Protein 4TX5 (pdb70)

GO terms:
  GO:0005515 protein binding (F, IPI)
  GO:0005739 mitochondrion (C, TAS)
  GO:0006915 apoptotic process (P, TAS)
  GO:0008625 extrinsic apoptotic signaling pathway via death domain receptors (P, TAS)
  GO:0005739 mitochondrion (C, HTP)
  GO:0005758 mitochondrial intermembrane space (C, TAS)
  GO:0005829 cytosol (C, TAS)
  GO:0005739 mitochondrion (C, IDA)
  GO:0005829 cytosol (C, IDA)
  GO:0005739 mitochondrion (C, EXP)
  GO:0043065 positive regulation of apoptotic process (P, TAS)
  GO:0097193 intrinsic apoptotic signaling pathway (P, TAS)
  GO:0097190 apoptotic signaling pathway (P, IMP)

Solvent-accessible surface area: 20362 Å² total; per-residue (Å²): 92,103,56,99,13,102,156,3,0,52,90,0,10,91,2,1,27,71,0,0,35,32,0,2,143,9,1,40,101,8,3,42,61,14,21,124,11,0,151,68,3,13,50,31,19,94,93,14,16,82,60,31,54,170,36,90,83,127,85,27,97,108,27,106,118,86,2,78,40,14,131,57,88,22,61,65,52,74,134,75,19,67,111,17,48,70,1,17,116,10,0,10,15,0,1,81,59,0,4,76,0,0,143,56,12,33,17,80,155,24,4,95,80,3,132,85,39,6,95,115,8,72,107,80,12,89,116,31,57,89,114,1,109,142,16,45,81,118,15,45,76,0,56,124,48,6,113,130,50,50,95,104,36,89,40,90,89,172,59,89,71,88,104,106,48,144,94,178,100,86,137,134,204,145,76,55,103,29,66,13,89,147,6,0,50,87,0,12,90,5,2,42,61,0,0,49,40,0,5,159,15,0,44,84,10,0,52,70,9,16,135,8,0,83,75,0,7,52,27,9,163,92,10,20,84,60,29,70,161,32,86,103,117,73,39,78,83,33,96,104,83,0,99,39,14,77,62,82,22,62,58,50,56,99,86,12,83,141,31,30,60,10,25,108,12,0,15,18,0,4,63,51,0,0,63,0,0,133,37,12,35,17,79,144,27,4,97,79,13,85,84,36,6,108,91,4,96,101,63,8,87,109,17,38,112,101,2,114,117,0,61,74,87,16,45,97,6,62,86,82,16,116,162,69,47,86,130,28,76,33,88,76,155,46,83,68,114,159,136,117

Nearest PDB structures (foldseek):
  4tx5-assembly1_A  TM=1.006E+00  e=1.507E-19  Homo sapiens
  4tx5-assembly1_B  TM=9.835E-01  e=5.300E-18  Homo sapiens
  8auw-assembly1_D  TM=9.852E-01  e=1.966E-16  Homo sapiens
  6jx6-assembly1_C  TM=9.935E-01  e=8.704E-16  Homo sapiens
  1g73-assembly2_B  TM=9.668E-01  e=2.657E-15  Homo sapiens

Structure (mmCIF, N/CA/C/O backbone):
data_4TX5
#
_entry.id   4TX5
#
_cell.length_a   90.999
_cell.length_b   90.999
_cell.length_c   113.802
_cell.angle_alpha   90.00
_cell.angle_beta   90.00
_cell.angle_gamma   120.00
#
_symmetry.space_group_name_H-M   'P 65'
#
loop_
_entity.id
_entity.type
_entity.pdbx_description
1 polymer 'Diablo homolog, mitochondrial'
2 non-polymer (4S)-2-METHYL-2,4-PENTANEDIOL
3 non-polymer 'ACETATE ION'
4 water water
#
loop_
_atom_site.group_PDB
_atom_site.id
_atom_site.type_symbol
_atom_site.label_atom_id
_atom_site.label_alt_id
_atom_site.label_comp_id
_atom_site.label_asym_id
_atom_site.label_entity_id
_atom_site.label_seq_id
_atom_site.pdbx_PDB_ins_code
_atom_site.Cartn_x
_atom_site.Cartn_y
_atom_site.Cartn_z
_atom_site.occupancy
_atom_site.B_iso_or_equiv
_atom_site.auth_seq_id
_atom_site.auth_comp_id
_atom_site.auth_asym_id
_atom_site.auth_atom_id
_atom_site.pdbx_PDB_model_num
ATOM 1 N N . SER A 1 15 ? 36.627 -23.211 39.538 1.00 74.92 15 SER A N 1
ATOM 2 C CA . SER A 1 15 ? 36.622 -21.998 40.402 1.00 62.82 15 SER A CA 1
ATOM 3 C C . SER A 1 15 ? 36.102 -20.751 39.670 1.00 70.35 15 SER A C 1
ATOM 4 O O . SER A 1 15 ? 36.297 -20.570 38.454 1.00 54.60 15 SER A O 1
ATOM 7 N N . GLU A 1 16 ? 35.442 -19.897 40.442 1.00 57.05 16 GLU A N 1
ATOM 8 C CA . GLU A 1 16 ? 34.747 -18.732 39.932 1.00 69.15 16 GLU A CA 1
ATOM 9 C C . GLU A 1 16 ? 35.785 -17.701 39.492 1.00 65.25 16 GLU A C 1
ATOM 10 O O . GLU A 1 16 ? 35.549 -16.925 38.568 1.00 57.79 16 GLU A O 1
ATOM 16 N N . ALA A 1 17 ? 36.931 -17.729 40.170 1.00 59.93 17 ALA A N 1
ATOM 17 C CA . ALA A 1 17 ? 38.110 -16.944 39.827 1.00 69.53 17 ALA A CA 1
ATOM 18 C C . ALA A 1 17 ? 38.587 -17.205 38.403 1.00 55.35 17 ALA A C 1
ATOM 19 O O . ALA A 1 17 ? 38.752 -16.261 37.636 1.00 56.35 17 ALA A O 1
ATOM 21 N N . LEU A 1 18 ? 38.815 -18.474 38.069 1.00 46.50 18 LEU A N 1
ATOM 22 C CA . LEU A 1 18 ? 39.248 -18.844 36.728 1.00 42.11 18 LEU A CA 1
ATOM 23 C C . LEU A 1 18 ? 38.154 -18.518 35.702 1.00 48.11 18 LEU A C 1
ATOM 24 O O . LEU A 1 18 ? 38.450 -18.024 34.609 1.00 39.45 18 LEU A O 1
ATOM 29 N N . MET A 1 19 ? 36.893 -18.756 36.063 1.00 36.47 19 MET A N 1
ATOM 30 C CA . MET A 1 19 ? 35.795 -18.442 35.135 1.00 39.96 19 MET A CA 1
ATOM 31 C C . MET A 1 19 ? 35.621 -16.958 34.856 1.00 39.22 19 MET A C 1
ATOM 32 O O . MET A 1 19 ? 35.381 -16.597 33.731 1.00 35.39 19 MET A O 1
ATOM 37 N N . ARG A 1 20 ? 35.770 -16.083 35.854 1.00 41.59 20 ARG A N 1
ATOM 38 C CA . ARG A 1 20 ? 35.667 -14.649 35.551 1.00 40.33 20 ARG A CA 1
ATOM 39 C C . ARG A 1 20 ? 36.819 -14.112 34.688 1.00 33.06 20 ARG A C 1
ATOM 40 O O . ARG A 1 20 ? 36.600 -13.233 33.841 1.00 35.20 20 ARG A O 1
ATOM 48 N N . ARG A 1 21 ? 38.026 -14.643 34.895 1.00 37.80 21 ARG A N 1
ATOM 49 C CA . ARG A 1 21 ? 39.153 -14.384 33.989 1.00 39.62 21 ARG A CA 1
ATOM 50 C C . ARG A 1 21 ? 38.828 -14.805 32.550 1.00 37.29 21 ARG A C 1
ATOM 51 O O . ARG A 1 21 ? 39.067 -14.059 31.601 1.00 32.88 21 ARG A O 1
ATOM 59 N N . ALA A 1 22 ? 38.342 -16.032 32.391 1.00 33.17 22 ALA A N 1
ATOM 60 C CA . ALA A 1 22 ? 38.038 -16.510 31.050 1.00 32.92 22 ALA A CA 1
ATOM 61 C C . ALA A 1 22 ? 36.891 -15.692 30.450 1.00 28.27 22 ALA A C 1
ATOM 62 O O . ALA A 1 22 ? 36.956 -15.356 29.274 1.00 34.08 22 ALA A O 1
ATOM 64 N N . VAL A 1 23 ? 35.879 -15.354 31.262 1.00 28.19 23 VAL A N 1
ATOM 65 C CA . VAL A 1 23 ? 34.765 -14.522 30.750 1.00 35.87 23 VAL A CA 1
ATOM 66 C C . VAL A 1 23 ? 35.244 -13.142 30.283 1.00 35.25 23 VAL A C 1
ATOM 67 O O . VAL A 1 23 ? 34.778 -12.591 29.286 1.00 31.18 23 VAL A O 1
ATOM 71 N N . SER A 1 24 ? 36.194 -12.592 31.031 1.00 34.12 24 SER A N 1
ATOM 72 C CA . SER A 1 24 ? 36.800 -11.309 30.706 1.00 33.51 24 SER A CA 1
ATOM 73 C C . SER A 1 24 ? 37.563 -11.397 29.382 1.00 32.40 24 SER A C 1
ATOM 74 O O . SER A 1 24 ? 37.440 -10.493 28.552 1.00 31.54 24 SER A O 1
ATOM 77 N N . LEU A 1 25 ? 38.291 -12.488 29.153 1.00 29.33 25 LEU A N 1
ATOM 78 C CA . LEU A 1 25 ? 38.889 -12.710 27.821 1.00 32.53 25 LEU A CA 1
ATOM 79 C C . LEU A 1 25 ? 37.831 -12.880 26.709 1.00 27.34 25 LEU A C 1
ATOM 80 O O . LEU A 1 25 ? 38.065 -12.423 25.609 1.00 30.19 25 LEU A O 1
ATOM 85 N N . VAL A 1 26 ? 36.730 -13.536 27.028 1.00 28.33 26 VAL A N 1
ATOM 86 C CA . VAL A 1 26 ? 35.607 -13.692 26.036 1.00 27.42 26 VAL A CA 1
ATOM 87 C C . VAL A 1 26 ? 34.993 -12.333 25.689 1.00 29.63 26 VAL A C 1
ATOM 88 O O . VAL A 1 26 ? 34.883 -11.989 24.523 1.00 30.45 26 VAL A O 1
ATOM 92 N N . THR A 1 27 ? 34.666 -11.543 26.703 1.00 27.00 27 THR A N 1
ATOM 93 C CA . THR A 1 27 ? 34.128 -10.212 26.424 1.00 29.21 27 THR A CA 1
ATOM 94 C C . THR A 1 27 ? 35.141 -9.337 25.701 1.00 31.21 27 THR A C 1
ATOM 95 O O . THR A 1 27 ? 34.753 -8.638 24.773 1.00 28.91 27 THR A O 1
ATOM 99 N N . ASP A 1 28 ? 36.426 -9.353 26.096 1.00 29.44 28 ASP A N 1
ATOM 100 C CA . ASP A 1 28 ? 37.437 -8.567 25.357 1.00 28.52 28 ASP A CA 1
ATOM 101 C C . ASP A 1 28 ? 37.564 -9.038 23.902 1.00 27.44 28 ASP A C 1
ATOM 102 O O . ASP A 1 28 ? 37.631 -8.207 22.981 1.00 27.69 28 ASP A O 1
ATOM 107 N N . SER A 1 29 ? 37.639 -10.358 23.693 1.00 27.96 29 SER A N 1
ATOM 108 C CA A SER A 1 29 ? 37.931 -10.852 22.352 0.50 25.28 29 SER A CA 1
ATOM 109 C CA B SER A 1 29 ? 37.910 -10.899 22.361 0.50 28.91 29 SER A CA 1
ATOM 110 C C . SER A 1 29 ? 36.717 -10.647 21.443 1.00 24.03 29 SER A C 1
ATOM 111 O O . SER A 1 29 ? 36.895 -10.322 20.265 1.00 26.89 29 SER A O 1
ATOM 116 N N . THR A 1 30 ? 35.522 -10.831 21.985 1.00 27.20 30 THR A N 1
ATOM 117 C CA . THR A 1 30 ? 34.299 -10.627 21.179 1.00 29.41 30 THR A CA 1
ATOM 118 C C . THR A 1 30 ? 34.148 -9.130 20.894 1.00 30.34 30 THR A C 1
ATOM 119 O O . THR A 1 30 ? 33.677 -8.761 19.824 1.00 26.69 30 THR A O 1
ATOM 123 N N . SER A 1 31 ? 34.622 -8.271 21.798 1.00 26.19 31 SER A N 1
ATOM 124 C CA A SER A 1 31 ? 34.590 -6.841 21.480 0.50 29.98 31 SER A CA 1
ATOM 125 C CA B SER A 1 31 ? 34.631 -6.813 21.531 0.50 27.30 31 SER A CA 1
ATOM 126 C C . SER A 1 31 ? 35.529 -6.486 20.335 1.00 25.89 31 SER A C 1
ATOM 127 O O . SER A 1 31 ? 35.151 -5.712 19.423 1.00 27.05 31 SER A O 1
ATOM 132 N N . THR A 1 32 ? 36.729 -7.059 20.342 1.00 25.10 32 THR A N 1
ATOM 133 C CA . THR A 1 32 ? 37.697 -6.830 19.283 1.00 28.67 32 THR A CA 1
ATOM 134 C C . THR A 1 32 ? 37.177 -7.359 17.941 1.00 29.68 32 THR A C 1
ATOM 135 O O . THR A 1 32 ? 37.276 -6.691 16.917 1.00 25.32 32 THR A O 1
ATOM 139 N N . PHE A 1 33 ? 36.608 -8.559 17.958 1.00 25.90 33 PHE A N 1
ATOM 140 C CA . PHE A 1 33 ? 36.011 -9.072 16.727 1.00 26.26 33 PHE A CA 1
ATOM 141 C C . PHE A 1 33 ? 34.839 -8.189 16.262 1.00 22.54 33 PHE A C 1
ATOM 142 O O . PHE A 1 33 ? 34.744 -7.936 15.059 1.00 27.61 33 PHE A O 1
ATOM 150 N N . LEU A 1 34 ? 33.980 -7.748 17.168 1.00 24.34 34 LEU A N 1
ATOM 151 C CA . LEU A 1 34 ? 32.864 -6.867 16.793 1.00 26.37 34 LEU A CA 1
ATOM 152 C C . LEU A 1 34 ? 33.383 -5.565 16.169 1.00 30.38 34 LEU A C 1
ATOM 153 O O . LEU A 1 34 ? 32.861 -5.083 15.160 1.00 25.79 34 LEU A O 1
ATOM 15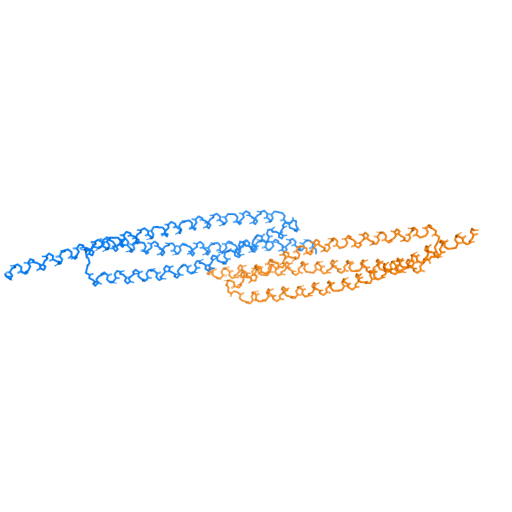8 N N . SER A 1 35 ? 34.430 -5.009 16.764 1.00 27.26 35 SER A N 1
ATOM 159 C CA . SER A 1 35 ? 35.056 -3.779 16.218 1.00 27.84 35 SER A CA 1
ATOM 160 C C . SER A 1 35 ? 35.577 -3.994 14.832 1.00 25.75 35 SER A C 1
ATOM 161 O O . SER A 1 35 ? 35.274 -3.214 13.926 1.00 27.43 35 SER A O 1
ATOM 164 N N . GLN A 1 36 ? 36.376 -5.044 14.634 1.00 25.07 36 GLN A N 1
ATOM 165 C CA . GLN A 1 36 ? 36.988 -5.246 13.349 1.00 26.50 36 GLN A CA 1
ATOM 166 C C . GLN A 1 36 ? 35.957 -5.561 12.253 1.00 29.02 36 GLN A C 1
ATOM 167 O O . GLN A 1 36 ? 36.083 -5.087 11.118 1.00 27.49 36 GLN A O 1
ATOM 173 N N . THR A 1 37 ? 34.939 -6.344 12.606 1.00 26.64 37 THR A N 1
ATOM 174 C CA A THR A 1 37 ? 33.877 -6.682 11.631 0.50 26.41 37 THR A CA 1
ATOM 175 C CA B THR A 1 37 ? 33.917 -6.676 11.617 0.50 26.70 37 THR A CA 1
ATOM 176 C C . THR A 1 37 ? 33.039 -5.450 11.327 1.00 24.22 37 THR A C 1
ATOM 177 O O . THR A 1 37 ? 32.584 -5.261 10.187 1.00 26.27 37 THR A O 1
ATOM 184 N N . THR A 1 38 ? 32.830 -4.611 12.338 1.00 24.05 38 THR A N 1
ATOM 185 C CA . THR A 1 38 ? 32.110 -3.355 12.105 1.00 26.03 38 THR A CA 1
ATOM 186 C C . THR A 1 38 ? 32.875 -2.477 11.097 1.00 28.16 38 THR A C 1
ATOM 187 O O . THR A 1 38 ? 32.279 -1.932 10.126 1.00 27.87 38 THR A O 1
ATOM 191 N N . TYR A 1 39 ? 34.176 -2.283 11.334 1.00 28.91 39 TYR A N 1
ATOM 192 C CA . TYR A 1 39 ? 34.992 -1.537 10.346 1.00 30.01 39 TYR A CA 1
ATOM 193 C C . TYR A 1 39 ? 34.933 -2.133 8.922 1.00 30.01 39 TYR A C 1
ATOM 194 O O . TYR A 1 39 ? 34.795 -1.405 7.912 1.00 30.37 39 TYR A O 1
ATOM 203 N N . ALA A 1 40 ? 35.015 -3.458 8.846 1.00 27.99 40 ALA A N 1
ATOM 204 C CA . ALA A 1 40 ? 35.068 -4.109 7.557 1.00 26.70 40 ALA A CA 1
ATOM 205 C C . ALA A 1 40 ? 33.707 -3.894 6.865 1.00 25.41 40 ALA A C 1
ATOM 206 O O . ALA A 1 40 ? 33.660 -3.642 5.640 1.00 27.17 40 ALA A O 1
ATOM 208 N N . LEU A 1 41 ? 32.622 -3.988 7.637 1.00 26.10 41 LEU A N 1
ATOM 209 C CA . LEU A 1 41 ? 31.284 -3.851 7.056 1.00 30.09 41 LEU A CA 1
ATOM 210 C C . LEU A 1 41 ? 31.045 -2.388 6.616 1.00 33.46 41 LEU A C 1
ATOM 211 O O . LEU A 1 41 ? 30.481 -2.125 5.547 1.00 28.43 41 LEU A O 1
ATOM 216 N N . ILE A 1 42 ? 31.449 -1.438 7.454 1.00 28.33 42 ILE A N 1
ATOM 217 C CA . ILE A 1 42 ? 31.325 -0.019 7.060 1.00 30.24 42 ILE A CA 1
ATOM 218 C C . ILE A 1 42 ? 32.0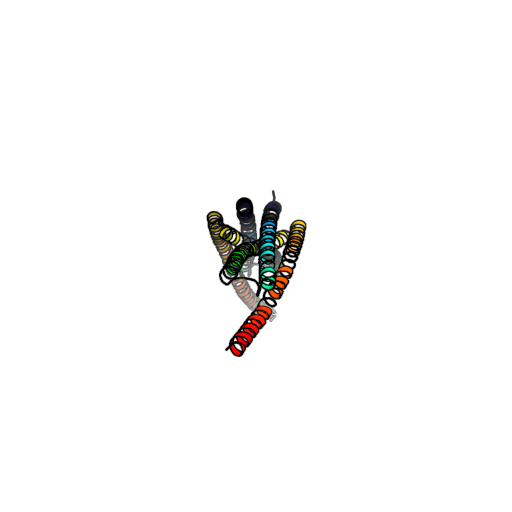60 0.258 5.770 1.00 26.02 42 ILE A C 1
ATOM 219 O O . ILE A 1 42 ? 31.538 0.963 4.884 1.00 28.98 42 ILE A O 1
ATOM 224 N N . GLU A 1 43 ? 33.262 -0.292 5.633 1.00 27.59 43 GLU A N 1
ATOM 225 C CA . GLU A 1 43 ? 34.036 -0.093 4.439 1.00 30.10 43 GLU A CA 1
ATOM 226 C C . GLU A 1 43 ? 33.348 -0.738 3.224 1.00 34.41 43 GLU A C 1
ATOM 227 O O . GLU A 1 43 ? 33.283 -0.130 2.154 1.00 30.63 43 GLU A O 1
ATOM 233 N N . ALA A 1 44 ? 32.836 -1.954 3.407 1.00 28.16 44 ALA A N 1
ATOM 234 C CA . ALA A 1 44 ? 32.122 -2.629 2.300 1.00 25.27 44 ALA A CA 1
ATOM 235 C C . ALA A 1 44 ? 30.831 -1.866 1.926 1.00 25.20 44 ALA A C 1
ATOM 236 O O . ALA A 1 44 ? 30.520 -1.764 0.724 1.00 29.08 44 ALA A O 1
ATOM 238 N N . ILE A 1 45 ? 30.070 -1.360 2.904 1.00 25.60 45 ILE A N 1
ATOM 239 C CA . ILE A 1 45 ? 28.841 -0.634 2.567 1.00 26.83 45 ILE A CA 1
ATOM 240 C C . ILE A 1 45 ? 29.264 0.645 1.830 1.00 30.53 45 ILE A C 1
ATOM 241 O O . ILE A 1 45 ? 28.635 1.055 0.844 1.00 26.13 45 ILE A O 1
ATOM 246 N N . THR A 1 46 ? 30.378 1.233 2.271 1.00 27.46 46 THR A N 1
ATOM 247 C CA . THR A 1 46 ? 30.888 2.443 1.597 1.00 32.26 46 THR A CA 1
ATOM 248 C C . THR A 1 46 ? 31.274 2.201 0.142 1.00 30.54 46 THR A C 1
ATOM 249 O O . THR A 1 46 ? 30.900 3.000 -0.748 1.00 28.70 46 THR A O 1
ATOM 253 N N . GLU A 1 47 ? 32.021 1.133 -0.112 1.00 28.12 47 GLU A N 1
ATOM 254 C CA A GLU A 1 47 ? 32.385 0.782 -1.482 0.50 28.59 47 GLU A CA 1
ATOM 255 C CA B GLU A 1 47 ? 32.396 0.763 -1.482 0.50 27.16 47 GLU A CA 1
ATOM 256 C C . GLU A 1 47 ? 31.146 0.530 -2.361 1.00 32.72 47 GLU A C 1
ATOM 257 O O . GLU A 1 47 ? 31.129 0.895 -3.546 1.00 28.91 47 GLU A O 1
ATOM 268 N N . TYR A 1 48 ? 30.117 -0.097 -1.783 1.00 26.37 48 TYR A N 1
ATOM 269 C CA . TYR A 1 48 ? 28.871 -0.389 -2.539 1.00 28.23 48 TYR A CA 1
ATOM 270 C C . TYR A 1 48 ? 28.172 0.952 -2.849 1.00 27.74 48 TYR A C 1
ATOM 271 O O . TYR A 1 48 ? 27.746 1.198 -3.963 1.00 26.11 48 TYR A O 1
ATOM 280 N N . THR A 1 49 ? 28.058 1.816 -1.843 1.00 26.51 49 THR A N 1
ATOM 281 C CA . THR A 1 49 ? 27.394 3.125 -2.023 1.00 26.67 49 THR A CA 1
ATOM 282 C C . THR A 1 49 ? 28.104 3.942 -3.099 1.00 27.28 49 THR A C 1
ATOM 283 O O . THR A 1 49 ? 27.449 4.574 -3.946 1.00 29.93 49 THR A O 1
ATOM 287 N N . LYS A 1 50 ? 29.436 3.947 -3.064 1.00 27.83 50 LYS A N 1
ATOM 288 C CA . LYS A 1 50 ? 30.200 4.588 -4.140 1.00 26.07 50 LYS A CA 1
ATOM 289 C C . LYS A 1 50 ? 29.911 3.976 -5.517 1.00 29.03 50 LYS A C 1
ATOM 290 O O . LYS A 1 50 ? 29.790 4.704 -6.494 1.00 29.47 50 LYS A O 1
ATOM 296 N N . ALA A 1 51 ? 29.767 2.652 -5.597 1.00 28.49 51 ALA A N 1
ATOM 297 C CA . ALA A 1 51 ? 29.452 2.016 -6.869 1.00 27.62 51 ALA A CA 1
ATOM 298 C C . ALA A 1 51 ? 28.020 2.364 -7.320 1.00 26.46 51 ALA A C 1
ATOM 299 O O . ALA A 1 51 ? 27.793 2.571 -8.523 1.00 29.52 51 ALA A O 1
ATOM 301 N N . VAL A 1 52 ? 27.066 2.445 -6.378 1.00 26.03 52 VAL A N 1
ATOM 302 C CA . VAL A 1 52 ? 25.705 2.921 -6.696 1.00 28.28 52 VAL A CA 1
ATOM 303 C C . VAL A 1 52 ? 25.751 4.384 -7.203 1.00 31.26 52 VAL A C 1
ATOM 304 O O . VAL A 1 52 ? 25.107 4.751 -8.184 1.00 27.15 52 VAL A O 1
ATOM 308 N N . TYR A 1 53 ? 26.493 5.220 -6.494 1.00 26.83 53 TYR A N 1
ATOM 309 C CA . TYR A 1 53 ? 26.665 6.635 -6.902 1.00 30.13 53 TYR A CA 1
ATOM 310 C C . TYR A 1 53 ? 27.258 6.754 -8.316 1.00 28.48 53 TYR A C 1
ATOM 311 O O . TYR A 1 53 ? 26.761 7.538 -9.148 1.00 29.50 53 TYR A O 1
ATOM 320 N N . THR A 1 54 ? 28.299 5.971 -8.615 1.00 25.58 54 THR A N 1
ATOM 321 C CA . THR A 1 54 ? 28.855 5.913 -9.976 1.00 29.90 54 THR A CA 1
ATOM 322 C C . THR A 1 54 ? 27.801 5.551 -11.043 1.00 33.79 54 THR A C 1
ATOM 323 O O . THR A 1 54 ? 27.727 6.200 -12.097 1.00 27.68 54 THR A O 1
ATOM 327 N N . LEU A 1 55 ? 27.014 4.501 -10.793 1.00 30.68 55 LEU A N 1
ATOM 328 C CA . LEU A 1 55 ? 25.965 4.107 -11.757 1.00 28.93 55 LEU A CA 1
ATOM 329 C C . LEU A 1 55 ? 24.932 5.235 -11.918 1.00 27.27 55 LEU A C 1
ATOM 330 O O . LEU A 1 55 ? 24.442 5.508 -13.029 1.00 27.88 55 LEU A O 1
ATOM 335 N N . THR A 1 56 ? 24.590 5.887 -10.813 1.00 26.33 56 THR A N 1
ATOM 336 C CA . THR A 1 56 ? 23.638 7.019 -10.861 1.00 30.64 56 THR A CA 1
ATOM 337 C C . THR A 1 56 ? 24.186 8.150 -11.738 1.00 31.48 56 THR A C 1
ATOM 338 O O . THR A 1 56 ? 23.443 8.715 -12.570 1.00 29.86 56 THR A O 1
ATOM 342 N N . SER A 1 57 ? 25.469 8.482 -11.545 1.00 30.15 57 SER A N 1
ATOM 343 C CA A SER A 1 57 ? 26.124 9.554 -12.321 0.50 32.60 57 SER A CA 1
ATOM 344 C CA B SER A 1 57 ? 26.086 9.567 -12.323 0.50 35.34 57 SER A CA 1
ATOM 345 C C . SER A 1 57 ? 26.124 9.209 -13.805 1.00 33.08 57 SER A C 1
ATOM 346 O O . SER A 1 57 ? 25.879 10.087 -14.678 1.00 29.75 57 SER A O 1
ATOM 351 N N . LEU A 1 58 ? 26.390 7.930 -14.106 1.00 27.69 58 LEU A N 1
ATOM 352 C CA . LEU A 1 58 ? 26.358 7.452 -15.495 1.00 27.71 58 LEU A CA 1
ATOM 353 C C . LEU A 1 58 ? 24.983 7.538 -16.134 1.00 29.40 58 LEU A C 1
ATOM 354 O O . LEU A 1 58 ? 24.863 7.964 -17.299 1.00 28.64 58 LEU A O 1
ATOM 359 N N . TYR A 1 59 ? 23.939 7.184 -15.381 1.00 28.46 59 TYR A N 1
ATOM 360 C CA . TYR A 1 59 ? 22.585 7.302 -15.921 1.00 28.64 59 TYR A CA 1
ATOM 361 C C . TYR A 1 59 ? 22.242 8.774 -16.192 1.00 31.11 59 TYR A C 1
ATOM 362 O O . TYR A 1 59 ? 21.646 9.069 -17.210 1.00 26.89 59 TYR A O 1
ATOM 371 N N . ARG A 1 60 ? 22.609 9.662 -15.259 1.00 27.32 60 ARG A N 1
ATOM 372 C CA A ARG A 1 60 ? 22.378 11.104 -15.367 0.50 29.55 60 ARG A CA 1
ATOM 373 C CA B ARG A 1 60 ? 22.332 11.093 -15.403 0.50 26.38 60 ARG A CA 1
ATOM 374 C C . ARG A 1 60 ? 23.090 11.666 -16.592 1.00 29.91 60 ARG A C 1
ATOM 375 O O . ARG A 1 60 ? 22.550 12.497 -17.345 1.00 29.50 60 ARG A O 1
ATOM 390 N N . GLN A 1 61 ? 24.327 11.220 -16.794 1.00 28.52 61 GLN A N 1
ATOM 391 C CA . GLN A 1 61 ? 25.090 11.647 -17.954 1.00 28.62 61 GLN A CA 1
ATOM 392 C C . GLN A 1 61 ? 24.460 11.187 -19.257 1.00 30.95 61 GLN A C 1
ATOM 393 O O . GLN A 1 61 ? 24.387 11.933 -20.240 1.00 28.90 61 GLN A O 1
ATOM 399 N N . TYR A 1 62 ? 23.984 9.947 -19.258 1.00 27.50 62 TYR A N 1
ATOM 400 C CA . TYR A 1 62 ? 23.257 9.390 -20.402 1.00 26.13 62 TYR A CA 1
ATOM 401 C C . TYR A 1 62 ? 22.055 10.281 -20.706 1.00 26.70 62 TYR A C 1
ATOM 402 O O . TYR A 1 62 ? 21.904 10.715 -21.858 1.00 30.10 62 TYR A O 1
ATOM 411 N N . THR A 1 63 ? 21.253 10.617 -19.701 1.00 26.61 63 THR A N 1
ATOM 412 C CA . THR A 1 63 ? 20.118 11.536 -19.923 1.00 26.65 63 THR A CA 1
ATOM 413 C C . THR A 1 63 ? 20.527 12.885 -20.553 1.00 28.49 63 THR A C 1
ATOM 414 O O . THR A 1 63 ? 19.877 13.354 -21.507 1.00 28.99 63 THR A O 1
ATOM 418 N N . SER A 1 64 ? 21.593 13.486 -20.007 1.00 26.34 64 SER A N 1
ATOM 419 C CA . SER A 1 64 ? 22.098 14.791 -20.470 1.00 30.28 64 SER A CA 1
ATOM 420 C C . SER A 1 64 ? 22.551 14.712 -21.934 1.00 34.33 64 SER A C 1
ATOM 421 O O . SER A 1 64 ? 22.586 15.721 -22.629 1.00 29.92 64 SER A O 1
ATOM 424 N N . LEU A 1 65 ? 22.888 13.510 -22.392 1.00 27.91 65 LEU A N 1
ATOM 425 C CA . LEU A 1 65 ? 23.382 13.313 -23.759 1.00 28.18 65 LEU A CA 1
ATOM 426 C C . LEU A 1 65 ? 22.299 12.929 -24.784 1.00 29.44 65 LEU A C 1
ATOM 427 O O . LEU A 1 65 ? 22.570 12.837 -25.975 1.00 32.10 65 LEU A O 1
ATOM 432 N N . LEU A 1 66 ? 21.067 12.706 -24.332 1.00 29.51 66 LEU A N 1
ATOM 433 C CA . LEU A 1 66 ? 20.022 12.296 -25.255 1.00 29.43 66 LEU A CA 1
ATOM 434 C C . LEU A 1 66 ? 19.823 13.381 -26.314 1.00 33.77 66 LEU A C 1
ATOM 435 O O . LEU A 1 66 ? 19.807 14.588 -25.987 1.00 34.28 66 LEU A O 1
ATOM 440 N N . GLY A 1 67 ? 19.709 12.939 -27.565 1.00 32.67 67 GLY A N 1
ATOM 441 C CA . GLY A 1 67 ? 19.605 13.866 -28.719 1.00 33.85 67 GLY A CA 1
ATOM 442 C C . GLY A 1 67 ? 20.933 14.413 -29.206 1.00 35.81 67 GLY A C 1
ATOM 443 O O . GLY A 1 67 ? 20.975 15.151 -30.209 1.00 36.77 67 GLY A O 1
ATOM 444 N N . LYS A 1 68 ? 22.027 14.068 -28.525 1.00 33.62 68 LYS A N 1
ATOM 445 C CA . LYS A 1 68 ? 23.382 14.492 -28.914 1.00 36.81 68 LYS A CA 1
ATOM 446 C C . LYS A 1 68 ? 24.277 13.318 -29.278 1.00 43.74 68 LYS A C 1
ATOM 447 O O . LYS A 1 68 ? 25.467 13.517 -29.493 1.00 53.91 68 LYS A O 1
ATOM 453 N N . MET A 1 69 ? 23.734 12.100 -29.307 1.00 39.80 69 MET A N 1
ATOM 454 C CA . MET A 1 69 ? 24.577 10.919 -29.626 1.00 39.49 69 MET A CA 1
ATOM 455 C C . MET A 1 69 ? 24.063 10.170 -30.822 1.00 49.13 69 MET A C 1
ATOM 456 O O . MET A 1 69 ? 22.853 10.065 -31.026 1.00 49.47 69 MET A O 1
ATOM 461 N N . ASN A 1 70 ? 24.977 9.575 -31.576 1.00 44.22 70 ASN A N 1
ATOM 462 C CA . ASN A 1 70 ? 24.557 8.555 -32.529 1.00 46.61 70 ASN A CA 1
ATOM 463 C C . ASN A 1 70 ? 24.479 7.187 -31.853 1.00 51.49 70 ASN A C 1
ATOM 464 O O . ASN A 1 70 ? 24.788 7.059 -30.664 1.00 46.34 70 ASN A O 1
ATOM 469 N N . SER A 1 71 ? 24.074 6.163 -32.602 1.00 43.39 71 SER A N 1
ATOM 470 C CA . SER A 1 71 ? 23.815 4.867 -31.999 1.00 46.36 71 SER A CA 1
ATOM 471 C C . SER A 1 71 ? 25.122 4.276 -31.493 1.00 41.91 71 SER A C 1
ATOM 472 O O . SER A 1 71 ? 25.145 3.609 -30.459 1.00 43.60 71 SER A O 1
ATOM 475 N N . GLU A 1 72 ? 26.214 4.547 -32.203 1.00 39.49 72 GLU A N 1
ATOM 476 C CA . GLU A 1 72 ? 27.508 3.995 -31.808 1.00 44.72 72 GLU A CA 1
ATOM 477 C C . GLU A 1 72 ? 27.953 4.546 -30.459 1.00 43.92 72 GLU A C 1
ATOM 478 O O . GLU A 1 72 ? 28.362 3.781 -29.576 1.00 39.59 72 GLU A O 1
ATOM 484 N N . GLU A 1 73 ? 27.871 5.868 -30.301 1.00 40.60 73 GLU A N 1
ATOM 485 C CA . GLU A 1 73 ? 28.225 6.510 -29.035 1.00 41.60 73 GLU A CA 1
ATOM 486 C C . GLU A 1 73 ? 27.279 6.070 -27.900 1.00 36.29 73 GLU A C 1
ATOM 487 O O . GLU A 1 73 ? 27.713 5.867 -26.757 1.00 35.37 73 GLU A O 1
ATOM 493 N N . GLU A 1 74 ? 25.995 5.937 -28.223 1.00 31.79 74 GLU A N 1
ATOM 494 C CA . GLU A 1 74 ? 25.004 5.539 -27.215 1.00 34.00 74 GLU A CA 1
ATOM 495 C C . GLU A 1 74 ? 25.231 4.084 -26.745 1.00 38.43 74 GLU A C 1
ATOM 496 O O . GLU A 1 74 ? 25.081 3.753 -25.554 1.00 33.11 74 GLU A O 1
ATOM 502 N N . ASP A 1 75 ? 25.595 3.205 -27.679 1.00 36.82 75 ASP A N 1
ATOM 503 C CA . ASP A 1 75 ? 25.920 1.828 -27.313 1.00 36.61 75 ASP A CA 1
ATOM 504 C C . ASP A 1 75 ? 27.145 1.747 -26.388 1.00 36.08 75 ASP A C 1
ATOM 505 O O . ASP A 1 75 ? 27.197 0.896 -25.481 1.00 33.30 75 ASP A O 1
ATOM 510 N N . GLU A 1 76 ? 28.133 2.619 -26.612 1.00 34.75 76 GLU A N 1
ATOM 511 C CA . GLU A 1 76 ? 29.286 2.684 -25.723 1.00 36.06 76 GLU A CA 1
ATOM 512 C C . GLU A 1 76 ? 28.910 3.196 -24.340 1.00 37.90 76 GLU A C 1
ATOM 513 O O . GLU A 1 76 ? 29.437 2.715 -23.336 1.00 36.07 76 GLU A O 1
ATOM 519 N N . VAL A 1 77 ? 28.034 4.200 -24.284 1.00 31.76 77 VAL A N 1
ATOM 520 C CA . VAL A 1 77 ? 27.545 4.668 -22.975 1.00 30.48 77 VAL A CA 1
ATOM 521 C C . VAL A 1 77 ? 26.880 3.500 -22.225 1.00 30.95 77 VAL A C 1
ATOM 522 O O . VAL A 1 77 ? 27.137 3.300 -21.017 1.00 28.81 77 VAL A O 1
ATOM 526 N N . TRP A 1 78 ? 26.063 2.721 -22.939 1.00 31.33 78 TRP A N 1
ATOM 527 C CA . TRP A 1 78 ? 25.330 1.607 -22.314 1.00 33.19 78 TRP A CA 1
ATOM 528 C C . TRP A 1 78 ? 26.265 0.489 -21.864 1.00 37.22 78 TRP A C 1
ATOM 529 O O . TRP A 1 78 ? 26.094 -0.070 -20.781 1.00 34.50 78 TRP A O 1
ATOM 540 N N . GLN A 1 79 ? 27.257 0.163 -22.688 1.00 36.48 79 GLN A N 1
ATOM 541 C CA . GLN A 1 79 ? 28.324 -0.748 -22.284 1.00 41.62 79 GLN A CA 1
ATOM 542 C C . GLN A 1 79 ? 29.066 -0.360 -20.982 1.00 38.07 79 GLN A C 1
ATOM 543 O O . GLN A 1 79 ? 29.326 -1.224 -20.138 1.00 34.46 79 GLN A O 1
ATOM 549 N N . VAL A 1 80 ? 29.415 0.920 -20.838 1.00 32.98 80 VAL A N 1
ATOM 550 C CA . VAL A 1 80 ? 30.018 1.408 -19.616 1.00 33.25 80 VAL A CA 1
ATOM 551 C C . VAL A 1 80 ? 29.025 1.235 -18.441 1.00 32.80 80 VAL A C 1
ATOM 552 O O . VAL A 1 80 ? 29.409 0.798 -17.342 1.00 30.02 80 VAL A O 1
ATOM 556 N N . ILE A 1 81 ? 27.751 1.564 -18.675 1.00 31.19 81 ILE A N 1
ATOM 557 C CA . ILE A 1 81 ? 26.696 1.374 -17.641 1.00 28.79 81 ILE A CA 1
ATOM 558 C C . ILE A 1 81 ? 26.578 -0.102 -17.224 1.00 31.16 81 ILE A C 1
ATOM 559 O O . ILE A 1 81 ? 26.512 -0.418 -16.030 1.00 29.30 81 ILE A O 1
ATOM 564 N N . ILE A 1 82 ? 26.569 -1.004 -18.199 1.00 30.69 82 ILE A N 1
ATOM 565 C CA . ILE A 1 82 ? 26.524 -2.450 -17.880 1.00 34.06 82 ILE A CA 1
ATOM 566 C C . ILE A 1 82 ? 27.723 -2.844 -16.988 1.00 33.67 82 ILE A C 1
ATOM 567 O O . ILE A 1 82 ? 27.539 -3.576 -16.002 1.00 32.71 82 ILE A O 1
ATOM 572 N N . GLY A 1 83 ? 28.929 -2.399 -17.354 1.00 30.83 83 GLY A N 1
ATOM 573 C CA . GLY A 1 83 ? 30.123 -2.548 -16.516 1.00 35.31 83 GLY A CA 1
ATOM 574 C C . GLY A 1 83 ? 29.976 -2.019 -15.090 1.00 36.50 83 GLY A C 1
ATOM 575 O O . GLY A 1 83 ? 30.382 -2.685 -14.123 1.00 34.18 83 GLY A O 1
ATOM 576 N N . ALA A 1 84 ? 29.376 -0.838 -14.954 1.00 30.29 84 ALA A N 1
ATOM 577 C CA . ALA A 1 84 ? 29.245 -0.173 -13.661 1.00 29.66 84 ALA A CA 1
ATOM 578 C C . ALA A 1 84 ? 28.213 -0.949 -12.864 1.00 29.56 84 ALA A C 1
ATOM 579 O O . ALA A 1 84 ? 28.327 -1.087 -11.652 1.00 29.50 84 ALA A O 1
ATOM 581 N N . ARG A 1 85 ? 27.196 -1.458 -13.548 1.00 28.17 85 ARG A N 1
ATOM 582 C CA . ARG A 1 85 ? 26.180 -2.250 -12.847 1.00 32.43 85 ARG A CA 1
ATOM 583 C C . ARG A 1 85 ? 26.745 -3.577 -12.332 1.00 30.29 85 ARG A C 1
ATOM 584 O O . ARG A 1 85 ? 26.430 -3.986 -11.209 1.00 29.00 85 ARG A O 1
ATOM 592 N N . ALA A 1 86 ? 27.584 -4.233 -13.143 1.00 30.70 86 ALA A N 1
ATOM 593 C CA . ALA A 1 86 ? 28.315 -5.441 -12.707 1.00 34.16 86 ALA A CA 1
ATOM 594 C C . ALA A 1 86 ? 29.160 -5.166 -11.466 1.00 38.69 86 ALA A C 1
ATOM 595 O O . ALA A 1 86 ? 29.134 -5.941 -10.495 1.00 29.56 86 ALA A O 1
ATOM 597 N N . GLU A 1 87 ? 29.893 -4.053 -11.481 1.00 30.76 87 GLU A N 1
ATOM 598 C CA . GLU A 1 87 ? 30.651 -3.661 -10.310 1.00 31.05 87 GLU A CA 1
ATOM 599 C C . GLU A 1 87 ? 29.789 -3.438 -9.067 1.00 31.57 87 GLU A C 1
ATOM 600 O O . GLU A 1 87 ? 30.152 -3.892 -7.965 1.00 30.52 87 GLU A O 1
ATOM 606 N N . MET A 1 88 ? 28.662 -2.743 -9.232 1.00 27.66 88 MET A N 1
ATOM 607 C CA . MET A 1 88 ? 27.746 -2.496 -8.133 1.00 27.49 88 MET A CA 1
ATOM 608 C C . MET A 1 88 ? 27.262 -3.837 -7.562 1.00 27.03 88 MET A C 1
ATOM 609 O O . MET A 1 88 ? 27.158 -4.005 -6.357 1.00 25.35 88 MET A O 1
ATOM 614 N N . THR A 1 89 ? 26.931 -4.775 -8.450 1.00 28.37 89 THR A N 1
ATOM 615 C CA . THR A 1 89 ? 26.491 -6.105 -7.981 1.00 29.02 89 THR A CA 1
ATOM 616 C C . THR A 1 89 ? 27.576 -6.853 -7.183 1.00 26.46 89 THR A C 1
ATOM 617 O O . THR A 1 89 ? 27.269 -7.501 -6.166 1.00 27.63 89 THR A O 1
ATOM 621 N N . SER A 1 90 ? 28.816 -6.776 -7.642 1.00 27.17 90 SER A N 1
ATOM 622 C CA . SER A 1 90 ? 29.918 -7.412 -6.932 1.00 32.11 90 SER A CA 1
ATOM 623 C C . SER A 1 90 ? 30.116 -6.796 -5.556 1.00 33.36 90 SER A C 1
ATOM 624 O O . SER A 1 90 ? 30.344 -7.524 -4.589 1.00 27.18 90 SER A O 1
ATOM 627 N N . LYS A 1 91 ? 30.052 -5.455 -5.469 1.00 28.24 91 LYS A N 1
ATOM 628 C CA . LYS A 1 91 ? 30.118 -4.767 -4.174 1.00 26.16 91 LYS A CA 1
ATOM 629 C C . LYS A 1 91 ? 28.949 -5.093 -3.277 1.00 28.30 91 LYS A C 1
ATOM 630 O O . LYS A 1 91 ? 29.093 -5.151 -2.035 1.00 27.22 91 LYS A O 1
ATOM 636 N N . HIS A 1 92 ? 27.783 -5.312 -3.884 1.00 24.48 92 HIS A N 1
ATOM 637 C CA . HIS A 1 92 ? 26.601 -5.718 -3.149 1.00 24.40 92 HIS A CA 1
ATOM 638 C C . HIS A 1 92 ? 26.763 -7.116 -2.490 1.00 26.19 92 HIS A C 1
ATOM 639 O O . HIS A 1 92 ? 26.480 -7.319 -1.283 1.00 27.26 92 HIS A O 1
ATOM 646 N N . GLN A 1 93 ? 27.206 -8.075 -3.278 1.00 25.80 93 GLN A N 1
ATOM 647 C CA . GLN A 1 93 ? 27.480 -9.404 -2.728 1.00 25.90 93 GLN A CA 1
ATOM 648 C C . GLN A 1 93 ? 28.487 -9.341 -1.568 1.00 30.86 93 GLN A C 1
ATOM 649 O O . GLN A 1 93 ? 28.289 -9.970 -0.522 1.00 27.07 93 GLN A O 1
ATOM 655 N N . GLU A 1 94 ? 29.558 -8.573 -1.755 1.00 27.78 94 GLU A N 1
ATOM 656 C CA . GLU A 1 94 ? 30.598 -8.487 -0.727 1.00 30.21 94 GLU A CA 1
ATOM 657 C C . GLU A 1 94 ? 30.096 -7.843 0.561 1.00 28.48 94 GLU A C 1
ATOM 658 O O . GLU A 1 94 ? 30.450 -8.265 1.668 1.00 29.01 94 GLU A O 1
ATOM 664 N N . TYR A 1 95 ? 29.287 -6.800 0.443 1.00 28.62 95 TYR A N 1
ATOM 665 C CA . TYR A 1 95 ? 28.766 -6.214 1.653 1.00 29.16 95 TYR A CA 1
ATOM 666 C C . TYR A 1 95 ? 27.752 -7.127 2.350 1.00 29.89 95 TYR A C 1
ATOM 667 O O . TYR A 1 95 ? 27.756 -7.200 3.580 1.00 26.89 95 TYR A O 1
ATOM 676 N N . LEU A 1 96 ? 26.960 -7.901 1.585 1.00 27.00 96 LEU A N 1
ATOM 677 C CA . LEU A 1 96 ? 26.022 -8.840 2.252 1.00 26.45 96 LEU A CA 1
ATOM 678 C C . LEU A 1 96 ? 26.826 -9.940 2.958 1.00 26.03 96 LEU A C 1
ATOM 679 O O . LEU A 1 96 ? 26.434 -10.382 4.032 1.00 28.67 96 LEU A O 1
ATOM 684 N N . LYS A 1 97 ? 27.961 -10.343 2.383 1.00 25.07 97 LYS A N 1
ATOM 685 C CA . LYS A 1 97 ? 28.806 -11.349 3.067 1.00 31.51 97 LYS A CA 1
ATOM 686 C C . LYS A 1 97 ? 29.351 -10.807 4.392 1.00 32.97 97 LYS A C 1
ATOM 687 O O . LYS A 1 97 ? 29.272 -11.462 5.423 1.00 29.09 97 LYS A O 1
ATOM 693 N N . LEU A 1 98 ? 29.889 -9.593 4.367 1.00 29.97 98 LEU A N 1
ATOM 694 C CA . LEU A 1 98 ? 30.315 -8.966 5.602 1.00 28.16 98 LEU A CA 1
ATOM 695 C C . LEU A 1 98 ? 29.167 -8.648 6.552 1.00 28.27 98 LEU A C 1
ATOM 696 O O . LEU A 1 98 ? 29.335 -8.655 7.766 1.00 30.64 98 LEU A O 1
ATOM 701 N N . GLU A 1 99 ? 27.989 -8.320 6.026 1.00 27.24 99 GLU A N 1
ATOM 702 C CA . GLU A 1 99 ? 26.835 -8.092 6.888 1.00 26.77 99 GLU A CA 1
ATOM 703 C C . GLU A 1 99 ? 26.489 -9.344 7.716 1.00 29.01 99 GLU A C 1
ATOM 704 O O . GLU A 1 99 ? 26.156 -9.245 8.908 1.00 30.80 99 GLU A O 1
ATOM 710 N N . THR A 1 100 ? 26.579 -10.515 7.092 1.00 29.50 100 THR A N 1
ATOM 711 C CA . THR A 1 100 ? 26.352 -11.786 7.812 1.00 27.84 100 THR A CA 1
ATOM 712 C C . THR A 1 100 ? 27.381 -12.007 8.913 1.00 28.90 100 THR A C 1
ATOM 713 O O . THR A 1 100 ? 27.015 -12.332 10.049 1.00 28.81 100 THR A O 1
ATOM 717 N N . THR A 1 101 ? 28.649 -11.774 8.580 1.00 29.68 101 THR A N 1
ATOM 718 C CA . THR A 1 101 ? 29.719 -11.911 9.582 1.00 30.15 101 THR A CA 1
ATOM 719 C C . THR A 1 101 ? 29.506 -10.936 10.727 1.00 28.96 101 THR A C 1
ATOM 720 O O . THR A 1 101 ? 29.684 -11.292 11.900 1.00 26.60 101 THR A O 1
ATOM 724 N N . TRP A 1 102 ? 29.119 -9.696 10.398 1.00 26.80 102 TRP A N 1
ATOM 725 C CA . TRP A 1 102 ? 28.807 -8.704 11.448 1.00 25.09 102 TRP A CA 1
ATOM 726 C C . TRP A 1 102 ? 27.646 -9.110 12.323 1.00 27.39 102 TRP A C 1
ATOM 727 O O . TRP A 1 102 ? 27.676 -8.970 13.550 1.00 25.84 102 TRP A O 1
ATOM 738 N N . MET A 1 103 ? 26.580 -9.649 11.729 1.00 27.20 103 MET A N 1
ATOM 739 C CA A MET A 1 103 ? 25.458 -10.168 12.524 0.50 29.00 103 MET A CA 1
ATOM 740 C CA B MET A 1 103 ? 25.486 -10.097 12.581 0.50 29.20 103 MET A CA 1
ATOM 741 C C . MET A 1 103 ? 25.914 -11.208 13.545 1.00 25.47 103 MET A C 1
ATOM 742 O O . MET A 1 103 ? 25.442 -11.240 14.704 1.00 28.37 103 MET A O 1
ATOM 751 N N . THR A 1 104 ? 26.804 -12.078 13.105 1.00 28.35 104 THR A N 1
ATOM 752 C CA . THR A 1 104 ? 27.327 -13.137 13.985 1.00 28.73 104 THR A CA 1
ATOM 753 C C . THR A 1 104 ? 28.188 -12.525 15.094 1.00 27.44 104 THR A C 1
ATOM 754 O O . THR A 1 104 ? 28.104 -12.941 16.248 1.00 26.72 104 THR A O 1
ATOM 758 N N . ALA A 1 105 ? 29.004 -11.524 14.740 1.00 25.69 105 ALA A N 1
ATOM 759 C CA . ALA A 1 105 ? 29.739 -10.760 15.762 1.00 24.55 105 ALA A CA 1
ATOM 760 C C . ALA A 1 105 ? 28.834 -10.110 16.780 1.00 26.18 105 ALA A C 1
ATOM 761 O O . ALA A 1 105 ? 29.110 -10.124 17.984 1.00 25.56 105 ALA A O 1
ATOM 763 N N . VAL A 1 106 ? 27.724 -9.512 16.337 1.00 22.60 106 VAL A N 1
ATOM 764 C CA . VAL A 1 106 ? 26.821 -8.917 17.272 1.00 24.31 106 VAL A CA 1
ATOM 765 C C . VAL A 1 106 ? 26.240 -9.988 18.248 1.00 28.43 106 VAL A C 1
ATOM 766 O O . VAL A 1 106 ? 26.186 -9.777 19.454 1.00 26.91 106 VAL A O 1
ATOM 770 N N . GLY A 1 107 ? 25.785 -11.101 17.699 1.00 27.64 107 GLY A N 1
ATOM 771 C CA . GLY A 1 107 ? 25.251 -12.206 18.526 1.00 28.10 107 GLY A CA 1
ATOM 772 C C . GLY A 1 107 ? 26.264 -12.781 19.517 1.00 29.30 107 GLY A C 1
ATOM 773 O O . GLY A 1 107 ? 25.910 -13.120 20.644 1.00 28.23 107 GLY A O 1
ATOM 774 N N . LEU A 1 108 ? 27.515 -12.925 19.083 1.00 27.64 108 LEU A N 1
ATOM 775 C CA . LEU A 1 108 ? 28.631 -13.309 20.001 1.00 29.30 108 LEU A CA 1
ATOM 776 C C . LEU A 1 108 ? 28.776 -12.365 21.154 1.00 33.44 108 LEU A C 1
ATOM 777 O O . LEU A 1 108 ? 28.851 -12.790 22.312 1.00 31.10 108 LEU A O 1
ATOM 782 N N . SER A 1 109 ? 28.790 -11.061 20.868 1.00 26.45 109 SER A N 1
ATOM 783 C CA A SER A 1 109 ? 28.870 -10.068 21.935 0.50 28.37 109 SER A CA 1
ATOM 784 C CA B SER A 1 109 ? 28.893 -10.077 21.935 0.50 30.47 109 SER A CA 1
ATOM 785 C C . SER A 1 109 ? 27.665 -10.093 22.870 1.00 33.33 109 SER A C 1
ATOM 786 O O . SER A 1 109 ? 27.801 -9.904 24.068 1.00 29.63 109 SER A O 1
ATOM 791 N N . GLU A 1 110 ? 26.461 -10.307 22.324 1.00 29.91 110 GLU A N 1
ATOM 792 C CA . GLU A 1 110 ? 25.263 -10.423 23.192 1.00 28.16 110 GLU A CA 1
ATOM 793 C C . GLU A 1 110 ? 25.345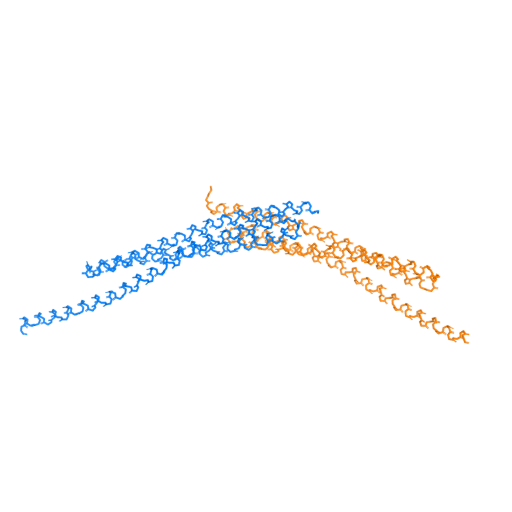 -11.636 24.154 1.00 28.52 110 GLU A C 1
ATOM 794 O O . GLU A 1 110 ? 24.968 -11.5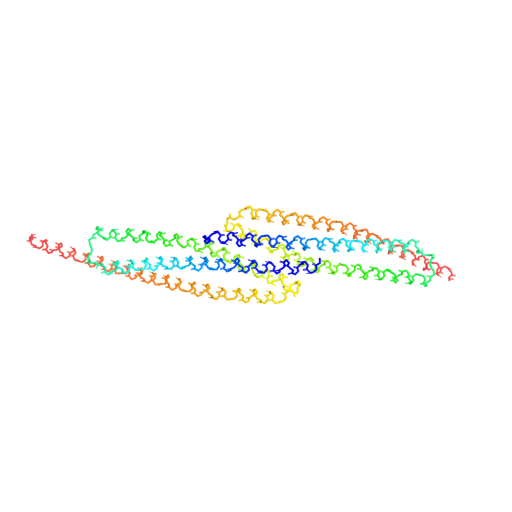38 25.322 1.00 31.80 110 GLU A O 1
AT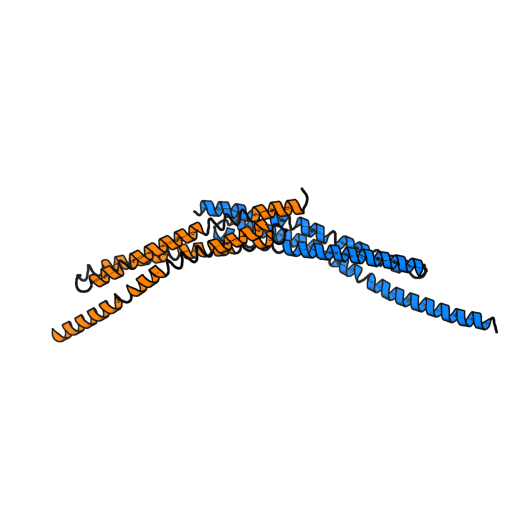OM 800 N N . MET A 1 111 ? 25.804 -12.751 23.618 1.00 30.64 111 MET A N 1
ATOM 801 C CA A MET A 1 111 ? 25.930 -13.949 24.428 0.50 34.49 111 MET A CA 1
ATOM 802 C CA B MET A 1 111 ? 25.999 -14.000 24.368 0.50 35.24 111 MET A CA 1
ATOM 803 C C . MET A 1 111 ? 27.114 -13.826 25.392 1.00 37.21 111 MET A C 1
ATOM 804 O O . MET A 1 111 ? 27.058 -14.363 26.487 1.00 32.54 111 MET A O 1
ATOM 813 N N . ALA A 1 112 ? 28.159 -13.086 25.002 1.00 32.18 112 ALA A N 1
ATOM 814 C CA . ALA A 1 112 ? 29.248 -12.759 25.954 1.00 30.73 112 ALA A CA 1
ATOM 815 C C . ALA A 1 112 ? 28.697 -11.947 27.110 1.00 33.33 112 ALA A C 1
ATOM 816 O O . ALA A 1 112 ? 29.029 -12.210 28.277 1.00 31.77 112 ALA A O 1
ATOM 818 N N . ALA A 1 113 ? 27.849 -10.965 26.805 1.00 27.87 113 ALA A N 1
ATOM 819 C CA . ALA A 1 113 ? 27.246 -10.104 27.816 1.00 32.40 113 ALA A CA 1
ATOM 820 C C . ALA A 1 113 ? 26.381 -10.943 28.764 1.00 35.39 113 ALA A C 1
ATOM 821 O O . ALA A 1 113 ? 26.326 -10.694 29.962 1.00 33.21 113 ALA A O 1
ATOM 823 N N . GLU A 1 114 ? 25.708 -11.946 28.209 1.00 33.04 114 GLU A N 1
ATOM 824 C CA . GLU A 1 114 ? 24.925 -12.882 29.033 1.00 32.38 114 GLU A CA 1
ATOM 825 C C . GLU A 1 114 ? 25.814 -13.776 29.926 1.00 29.04 114 GLU A C 1
ATOM 826 O O . GLU A 1 114 ? 25.534 -13.915 31.128 1.00 34.62 114 GLU A O 1
ATOM 832 N N . ALA A 1 115 ? 26.882 -14.322 29.368 1.00 29.88 115 ALA A N 1
ATOM 833 C CA . ALA A 1 115 ? 27.846 -15.104 30.184 1.00 30.42 115 ALA A CA 1
ATOM 834 C C . ALA A 1 115 ? 28.424 -14.260 31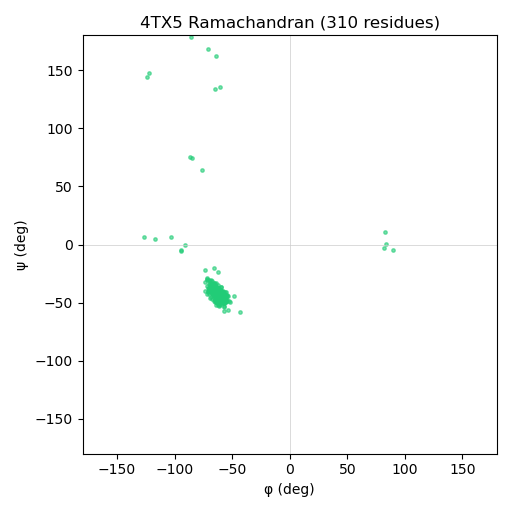.327 1.00 40.28 115 ALA A C 1
ATOM 835 O O . ALA A 1 115 ? 28.581 -14.731 32.459 1.00 36.88 115 ALA A O 1
ATOM 837 N N . ALA A 1 116 ? 28.728 -13.000 31.032 1.00 36.42 116 ALA A N 1
ATOM 838 C CA . ALA A 1 116 ? 29.267 -12.077 32.033 1.00 32.81 116 ALA A CA 1
ATOM 839 C C . ALA A 1 116 ? 28.292 -11.840 33.154 1.00 37.61 116 ALA A C 1
ATOM 840 O O . ALA A 1 116 ? 28.639 -11.938 34.344 1.00 38.63 116 ALA A O 1
ATOM 842 N N . TYR A 1 117 ? 27.045 -11.571 32.801 1.00 31.59 117 TYR A N 1
ATOM 843 C CA . TYR A 1 117 ? 26.040 -11.372 33.815 1.00 37.60 117 TYR A CA 1
ATOM 844 C C . TYR A 1 117 ? 25.876 -12.623 34.702 1.00 43.71 117 TYR A C 1
ATOM 845 O O . TYR A 1 117 ? 25.721 -12.518 35.926 1.00 40.61 117 TYR A O 1
ATOM 854 N N . GLN A 1 118 ? 25.932 -13.795 34.091 1.00 37.77 118 GLN A N 1
ATOM 855 C CA . GLN A 1 118 ? 25.628 -15.032 34.824 1.00 40.53 118 GLN A CA 1
ATOM 856 C C . GLN A 1 118 ? 26.754 -15.391 35.782 1.00 46.91 118 GLN A C 1
ATOM 857 O O . GLN A 1 118 ? 26.549 -16.158 36.727 1.00 43.81 118 GLN A O 1
ATOM 863 N N . THR A 1 119 ? 27.947 -14.875 35.510 1.00 39.48 119 THR A N 1
ATOM 864 C CA . THR A 1 119 ? 29.137 -15.236 36.289 1.00 42.09 119 THR A CA 1
ATOM 865 C C . THR A 1 119 ? 29.493 -14.117 37.253 1.00 45.71 119 THR A C 1
ATOM 866 O O . THR A 1 119 ? 30.537 -14.176 37.905 1.00 40.64 119 THR A O 1
ATOM 870 N N . GLY A 1 120 ? 28.634 -13.102 37.342 1.00 37.25 120 GLY A N 1
ATOM 871 C CA . GLY A 1 120 ? 28.874 -11.965 38.221 1.00 41.54 120 GLY A CA 1
ATOM 872 C C . GLY A 1 120 ? 29.769 -10.858 37.675 1.00 50.77 120 GLY A C 1
ATOM 873 O O . GLY A 1 120 ? 30.026 -9.868 38.375 1.00 44.64 120 GLY A O 1
ATOM 874 N N . ALA A 1 121 ? 30.247 -11.008 36.437 1.00 46.88 121 ALA A N 1
ATOM 875 C CA . ALA A 1 121 ? 30.997 -9.932 35.757 1.00 37.74 121 ALA A CA 1
ATOM 876 C C . ALA A 1 121 ? 30.089 -8.814 35.237 1.00 40.67 121 ALA A C 1
ATOM 877 O O . ALA A 1 121 ? 29.986 -8.583 34.019 1.00 41.23 121 ALA A O 1
ATOM 879 N N . ASP A 1 122 ? 29.425 -8.108 36.149 1.00 40.77 122 ASP A N 1
ATOM 880 C CA . ASP A 1 122 ? 28.377 -7.157 35.782 1.00 43.79 122 ASP A CA 1
ATOM 881 C C . ASP A 1 122 ? 28.913 -5.968 34.958 1.00 45.20 122 ASP A C 1
ATOM 882 O O . ASP A 1 122 ? 28.229 -5.474 34.052 1.00 40.30 122 ASP A O 1
ATOM 887 N N . GLN A 1 123 ? 30.106 -5.486 35.306 1.00 38.55 123 GLN A N 1
ATOM 888 C CA . GLN A 1 123 ? 30.743 -4.374 34.539 1.00 47.74 123 GLN A CA 1
ATOM 889 C C . GLN A 1 123 ? 30.987 -4.761 33.063 1.00 39.94 123 GLN A C 1
ATOM 890 O O . GLN A 1 123 ? 30.651 -3.985 32.143 1.00 35.46 123 GLN A O 1
ATOM 896 N N . ALA A 1 124 ? 31.559 -5.946 32.859 1.00 39.19 124 ALA A N 1
ATOM 897 C CA . ALA A 1 124 ? 31.831 -6.482 31.520 1.00 41.91 124 ALA A CA 1
ATOM 898 C C . ALA A 1 124 ? 30.545 -6.651 30.739 1.00 41.78 124 ALA A C 1
ATOM 899 O O . ALA A 1 124 ? 30.508 -6.352 29.544 1.00 34.13 124 ALA A O 1
ATOM 901 N N . SER A 1 125 ? 29.483 -7.104 31.406 1.00 35.61 125 SER A N 1
ATOM 902 C CA . SER A 1 125 ? 28.183 -7.247 30.735 1.00 37.90 125 SER A CA 1
ATOM 903 C C . SER A 1 125 ? 27.637 -5.905 30.201 1.00 40.07 125 SER A C 1
ATOM 904 O O . SER A 1 125 ? 27.246 -5.803 29.033 1.00 39.88 125 SER A O 1
ATOM 907 N N . ILE A 1 126 ? 27.614 -4.881 31.057 1.00 35.50 126 ILE A N 1
ATOM 908 C CA . ILE A 1 126 ? 27.153 -3.517 30.670 1.00 35.82 126 ILE A CA 1
ATOM 909 C C . ILE A 1 126 ? 28.019 -2.917 29.548 1.00 37.47 126 ILE A C 1
ATOM 910 O O . ILE A 1 126 ? 27.491 -2.306 28.587 1.00 37.14 126 ILE A O 1
ATOM 915 N N . THR A 1 127 ? 29.338 -3.070 29.682 1.00 33.87 127 THR A N 1
ATOM 916 C CA . THR A 1 127 ? 30.299 -2.611 28.675 1.00 37.44 127 THR A CA 1
ATOM 917 C C . THR A 1 127 ? 30.027 -3.203 27.294 1.00 42.42 127 THR A C 1
ATOM 918 O O . THR A 1 127 ? 30.022 -2.467 26.274 1.00 34.91 127 THR A O 1
ATOM 922 N N . ALA A 1 128 ? 29.807 -4.525 27.263 1.00 32.75 128 ALA A N 1
ATOM 923 C CA . ALA A 1 128 ? 29.513 -5.218 25.988 1.00 35.72 128 ALA A CA 1
ATOM 924 C C . ALA A 1 128 ? 28.230 -4.711 25.361 1.00 36.48 128 ALA A C 1
ATOM 925 O O . ALA A 1 128 ? 28.193 -4.450 24.155 1.00 36.00 128 ALA A O 1
ATOM 927 N N . ARG A 1 129 ? 27.182 -4.575 26.164 1.00 34.36 129 ARG A N 1
ATOM 928 C CA . ARG A 1 129 ? 25.911 -4.058 25.655 1.00 37.43 129 ARG A CA 1
ATOM 929 C C . ARG A 1 129 ? 25.977 -2.627 25.111 1.00 41.66 129 ARG A C 1
ATOM 930 O O . ARG A 1 129 ? 25.383 -2.328 24.067 1.00 38.83 129 ARG A O 1
ATOM 938 N N . ASN A 1 130 ? 26.704 -1.756 25.803 1.00 36.16 130 ASN A N 1
ATOM 939 C CA . ASN A 1 130 ? 26.954 -0.399 25.303 1.00 40.07 130 ASN A CA 1
ATOM 940 C C . ASN A 1 130 ? 27.743 -0.390 23.999 1.00 36.72 130 ASN A C 1
ATOM 941 O O . ASN A 1 130 ? 27.458 0.399 23.111 1.00 34.33 130 ASN A O 1
ATOM 946 N N . HIS A 1 131 ? 28.744 -1.258 23.891 1.00 33.61 131 HIS A N 1
ATOM 947 C CA . HIS A 1 131 ? 29.505 -1.376 22.647 1.00 32.46 131 HIS A CA 1
ATOM 948 C C . HIS A 1 131 ? 28.611 -1.810 21.450 1.00 34.38 131 HIS A C 1
ATOM 949 O O . HIS A 1 131 ? 28.692 -1.227 20.341 1.00 30.73 131 HIS A O 1
ATOM 956 N N . ILE A 1 132 ? 27.802 -2.842 21.672 1.00 33.85 132 ILE A N 1
ATOM 957 C CA . ILE A 1 132 ? 26.818 -3.291 20.670 1.00 32.61 132 ILE A CA 1
ATOM 958 C C . ILE A 1 132 ? 25.955 -2.120 20.212 1.00 38.38 132 ILE A C 1
ATOM 959 O O . ILE A 1 132 ? 25.807 -1.886 19.002 1.00 36.77 132 ILE A O 1
ATOM 964 N N . GLN A 1 133 ? 25.431 -1.351 21.163 1.00 37.07 133 GLN A N 1
ATOM 965 C CA . GLN A 1 133 ? 24.544 -0.232 20.803 1.00 39.95 133 GLN A CA 1
ATOM 966 C C . GLN A 1 133 ? 25.238 0.819 19.979 1.00 38.99 133 GLN A C 1
ATOM 967 O O . GLN A 1 133 ? 24.656 1.318 19.015 1.00 41.81 133 GLN A O 1
ATOM 973 N N . LEU A 1 134 ? 26.479 1.154 20.340 1.00 35.31 134 LEU A N 1
ATOM 974 C CA . LEU A 1 134 ? 27.265 2.123 19.590 1.00 35.23 134 LEU A CA 1
ATOM 975 C C . LEU A 1 134 ? 27.485 1.634 18.167 1.00 46.10 134 LEU A C 1
ATOM 976 O O . LEU A 1 134 ? 27.224 2.380 17.207 1.00 41.10 134 LEU A O 1
ATOM 981 N N . VAL A 1 135 ? 27.953 0.394 18.014 1.00 36.33 135 VAL A N 1
ATOM 982 C CA . VAL A 1 135 ? 28.231 -0.084 16.637 1.00 34.57 135 VAL A CA 1
ATOM 983 C C . VAL A 1 135 ? 26.963 -0.247 15.801 1.00 34.07 135 VAL A C 1
ATOM 984 O O . VAL A 1 135 ? 27.011 -0.070 14.568 1.00 42.17 135 VAL A O 1
ATOM 988 N N . LYS A 1 136 ? 25.859 -0.594 16.445 1.00 35.59 136 LYS A N 1
ATOM 989 C CA . LYS A 1 136 ? 24.565 -0.706 15.762 1.00 42.66 136 LYS A CA 1
ATOM 990 C C . LYS A 1 136 ? 24.098 0.643 15.215 1.00 56.80 136 LYS A C 1
ATOM 991 O O . LYS A 1 136 ? 23.608 0.733 14.094 1.00 43.38 136 LYS A O 1
ATOM 997 N N . LEU A 1 137 ? 24.283 1.689 16.011 1.00 54.52 137 LEU A N 1
ATOM 998 C CA . LEU A 1 137 ? 23.955 3.048 15.602 1.00 59.50 137 LEU A CA 1
ATOM 999 C C . LEU A 1 137 ? 24.753 3.461 14.383 1.00 49.78 137 LEU A C 1
ATOM 1000 O O . LEU A 1 137 ? 24.166 3.898 13.393 1.00 51.22 137 LEU A O 1
ATOM 1005 N N . GLN A 1 138 ? 26.074 3.301 14.452 1.00 36.81 138 GLN A N 1
ATOM 1006 C CA . GLN A 1 138 ? 26.976 3.599 13.358 1.00 38.62 138 GLN A CA 1
ATOM 1007 C C . GLN A 1 138 ? 26.679 2.871 12.056 1.00 52.09 138 GLN A C 1
ATOM 1008 O O . GLN A 1 138 ? 26.823 3.439 10.967 1.00 44.85 138 GLN A O 1
ATOM 1014 N N . VAL A 1 139 ? 26.377 1.583 12.165 1.00 40.83 139 VAL A N 1
ATOM 1015 C CA . VAL A 1 139 ? 26.173 0.785 10.954 1.00 37.97 139 VAL A CA 1
ATOM 1016 C C . VAL A 1 139 ? 24.835 1.247 10.341 1.00 42.39 139 VAL A C 1
ATOM 1017 O O . VAL A 1 139 ? 24.682 1.343 9.108 1.00 38.02 139 VAL A O 1
ATOM 1021 N N . GLU A 1 140 ? 23.870 1.542 11.211 1.00 40.34 140 GLU A N 1
ATOM 1022 C CA . GLU A 1 140 ? 22.516 1.895 10.782 1.00 48.72 140 GLU A CA 1
ATOM 1023 C C . GLU A 1 140 ? 22.540 3.191 9.986 1.00 49.74 140 GLU A C 1
ATOM 1024 O O . GLU A 1 140 ? 21.812 3.362 8.996 1.00 47.86 140 GLU A O 1
ATOM 1030 N N . GLU A 1 141 ? 23.400 4.091 10.410 1.00 43.17 141 GLU A N 1
ATOM 1031 C CA . GLU A 1 141 ? 23.555 5.356 9.743 1.00 51.89 141 GLU A CA 1
ATOM 1032 C C . GLU A 1 141 ? 24.248 5.205 8.378 1.00 57.76 141 GLU A C 1
ATOM 1033 O O . GLU A 1 141 ? 23.865 5.845 7.393 1.00 42.21 141 GLU A O 1
ATOM 1039 N N . VAL A 1 142 ? 25.262 4.352 8.316 1.00 43.31 142 VAL A N 1
ATOM 1040 C CA . VAL A 1 142 ? 25.955 4.100 7.075 1.00 38.52 142 VAL A CA 1
ATOM 1041 C C . VAL A 1 142 ? 24.987 3.338 6.120 1.00 32.66 142 VAL A C 1
ATOM 1042 O O . VAL A 1 142 ? 24.968 3.575 4.891 1.00 33.77 142 VAL A O 1
ATOM 1046 N N . HIS A 1 143 ? 24.188 2.454 6.703 1.00 31.49 143 HIS A N 1
ATOM 1047 C CA . HIS A 1 143 ? 23.139 1.722 5.961 1.00 36.56 143 HIS A CA 1
ATOM 1048 C C . HIS A 1 143 ? 22.140 2.733 5.339 1.00 38.18 143 HIS A C 1
ATOM 1049 O O . HIS A 1 143 ? 21.755 2.628 4.178 1.00 31.62 143 HIS A O 1
ATOM 1056 N N . GLN A 1 144 ? 21.711 3.710 6.133 1.00 39.24 144 GLN A N 1
ATOM 1057 C CA . GLN A 1 144 ? 20.759 4.712 5.650 1.00 41.42 144 GLN A CA 1
ATOM 1058 C C . GLN A 1 144 ? 21.309 5.516 4.468 1.00 34.20 144 GLN A C 1
ATOM 1059 O O . GLN A 1 144 ? 20.582 5.841 3.523 1.00 35.56 144 GLN A O 1
ATOM 1065 N N . LEU A 1 145 ? 22.594 5.842 4.515 1.00 32.14 145 LEU A N 1
ATOM 1066 C CA . LEU A 1 145 ? 23.264 6.465 3.399 1.00 33.94 145 LEU A CA 1
ATOM 1067 C C . LEU A 1 145 ? 23.196 5.632 2.116 1.00 37.59 145 LEU A C 1
ATOM 1068 O O . LEU A 1 145 ? 22.972 6.165 1.011 1.00 31.27 145 LEU A O 1
ATOM 1073 N N . SER A 1 146 ? 23.431 4.328 2.246 1.00 31.00 146 SER A N 1
ATOM 1074 C CA A SER A 1 146 ? 23.338 3.428 1.079 0.50 27.97 146 SER A CA 1
ATOM 1075 C CA B SER A 1 146 ? 23.327 3.418 1.111 0.50 29.76 146 SER A CA 1
ATOM 1076 C C . SER A 1 146 ? 21.912 3.377 0.545 1.00 29.31 146 SER A C 1
ATOM 1077 O O . SER A 1 146 ? 21.709 3.323 -0.673 1.00 30.24 146 SER A O 1
ATOM 1082 N N . ARG A 1 147 ? 20.922 3.390 1.439 1.00 29.53 147 ARG A N 1
ATOM 1083 C CA . ARG A 1 147 ? 19.526 3.330 1.009 1.00 30.10 147 ARG A CA 1
ATOM 1084 C C . ARG A 1 147 ? 19.127 4.588 0.265 1.00 33.96 147 ARG A C 1
ATOM 1085 O O . ARG A 1 147 ? 18.444 4.514 -0.755 1.00 32.60 147 ARG A O 1
ATOM 1093 N N . LYS A 1 148 ? 19.566 5.747 0.765 1.00 33.35 148 LYS A N 1
ATOM 1094 C CA . LYS A 1 148 ? 19.382 6.993 0.011 1.00 34.86 148 LYS A CA 1
ATOM 1095 C C . LYS A 1 148 ? 20.017 6.936 -1.368 1.00 31.41 148 LYS A C 1
ATOM 1096 O O . LYS A 1 148 ? 19.401 7.404 -2.349 1.00 31.22 148 LYS A O 1
ATOM 1102 N N . ALA A 1 149 ? 21.245 6.409 -1.464 1.00 27.79 149 ALA A N 1
ATOM 1103 C CA . ALA A 1 149 ? 21.901 6.265 -2.761 1.00 29.36 149 ALA A CA 1
ATOM 1104 C C . ALA A 1 149 ? 21.068 5.387 -3.705 1.00 28.74 149 ALA A C 1
ATOM 1105 O O . ALA A 1 149 ? 20.969 5.668 -4.914 1.00 27.61 149 ALA A O 1
ATOM 1107 N N . GLU A 1 150 ? 20.527 4.284 -3.171 1.00 27.98 150 GLU A N 1
ATOM 1108 C CA . GLU A 1 150 ? 19.675 3.410 -3.998 1.00 26.87 150 GLU A CA 1
ATOM 1109 C C . GLU A 1 150 ? 18.449 4.165 -4.520 1.00 28.98 150 GLU A C 1
ATOM 1110 O O . GLU A 1 150 ? 18.051 3.975 -5.654 1.00 28.12 150 GLU A O 1
ATOM 1116 N N . THR A 1 151 ? 17.856 4.994 -3.679 1.00 27.75 151 THR A N 1
ATOM 1117 C CA . THR A 1 151 ? 16.667 5.756 -4.103 1.00 31.11 151 THR A CA 1
ATOM 1118 C C . THR A 1 151 ? 17.051 6.744 -5.220 1.00 30.80 151 THR A C 1
ATOM 1119 O O . THR A 1 151 ? 16.343 6.856 -6.222 1.00 31.49 151 THR A O 1
ATOM 1123 N N . LYS A 1 152 ? 18.189 7.424 -5.051 1.00 29.43 152 LYS A N 1
ATOM 1124 C CA . LYS A 1 152 ? 18.739 8.315 -6.108 1.00 29.95 152 LYS A CA 1
ATOM 1125 C C . LYS A 1 152 ? 19.048 7.622 -7.432 1.00 32.45 152 LYS A C 1
ATOM 1126 O O . LYS A 1 152 ? 18.824 8.202 -8.514 1.00 29.55 152 LYS A O 1
ATOM 1132 N N . LEU A 1 153 ? 19.535 6.377 -7.370 1.00 28.13 153 LEU A N 1
ATOM 1133 C CA . LEU A 1 153 ? 19.737 5.579 -8.585 1.00 27.13 153 LEU A CA 1
ATOM 1134 C C . LEU A 1 153 ? 18.411 5.292 -9.302 1.00 26.83 153 LEU A C 1
ATOM 1135 O O . LEU A 1 153 ? 18.301 5.508 -10.512 1.00 28.54 153 LEU A O 1
ATOM 1140 N N . ALA A 1 154 ? 17.419 4.799 -8.556 1.00 28.49 154 ALA A N 1
ATOM 1141 C CA . ALA A 1 154 ? 16.088 4.502 -9.119 1.00 30.27 154 ALA A CA 1
ATOM 1142 C C . ALA A 1 154 ? 15.487 5.772 -9.754 1.00 27.48 154 ALA A C 1
ATOM 1143 O O . ALA A 1 154 ? 14.902 5.690 -10.857 1.00 29.91 154 ALA A O 1
ATOM 1145 N N . GLU A 1 155 ? 15.635 6.912 -9.074 1.00 28.28 155 GLU A N 1
ATOM 1146 C CA A GLU A 1 155 ? 15.179 8.220 -9.614 0.50 32.05 155 GLU A CA 1
ATOM 1147 C CA B GLU A 1 155 ? 15.147 8.189 -9.633 0.50 30.68 155 GLU A CA 1
ATOM 1148 C C . GLU A 1 155 ? 15.826 8.518 -10.960 1.00 33.84 155 GLU A C 1
ATOM 1149 O O . GLU A 1 155 ? 15.154 8.927 -11.943 1.00 30.85 155 GLU A O 1
ATOM 1160 N N . ALA A 1 156 ? 17.145 8.343 -11.012 1.00 28.36 156 ALA A N 1
ATOM 1161 C CA . ALA A 1 156 ? 17.909 8.639 -12.214 1.00 27.55 156 ALA A CA 1
ATOM 1162 C C . ALA A 1 156 ? 17.548 7.679 -13.339 1.00 29.32 156 ALA A C 1
ATOM 1163 O O . ALA A 1 156 ? 17.518 8.074 -14.497 1.00 29.44 156 ALA A O 1
ATOM 1165 N N . GLN A 1 157 ? 17.274 6.417 -13.018 1.00 29.32 157 GLN A N 1
ATOM 1166 C CA . GLN A 1 157 ? 16.881 5.441 -14.064 1.00 27.30 157 GLN A CA 1
ATOM 1167 C C . GLN A 1 157 ? 15.482 5.720 -14.605 1.00 26.94 157 GLN A C 1
ATOM 1168 O O . GLN A 1 157 ? 15.241 5.621 -15.812 1.00 29.23 157 GLN A O 1
ATOM 1174 N N . ILE A 1 158 ? 14.560 6.088 -13.727 1.00 28.54 158 ILE A N 1
ATOM 1175 C CA . ILE A 1 158 ? 13.198 6.460 -14.175 1.00 33.76 158 ILE A CA 1
ATOM 1176 C C . ILE A 1 158 ? 13.240 7.681 -15.093 1.00 37.27 158 ILE A C 1
ATOM 1177 O O . ILE A 1 158 ? 12.606 7.701 -16.161 1.00 34.26 158 ILE A O 1
ATOM 1182 N N . GLU A 1 159 ? 14.014 8.691 -14.690 1.00 29.92 159 GLU A N 1
ATOM 1183 C CA . GLU A 1 159 ? 14.174 9.901 -15.472 1.00 29.27 159 GLU A CA 1
ATOM 1184 C C . GLU A 1 159 ? 14.772 9.561 -16.818 1.00 29.56 159 GLU A C 1
ATOM 1185 O O . GLU A 1 159 ? 14.304 10.048 -17.859 1.00 29.61 159 GLU A O 1
ATOM 1191 N N . GLU A 1 160 ? 15.798 8.715 -16.829 1.00 28.20 160 GLU A N 1
ATOM 1192 C CA . GLU A 1 160 ? 16.466 8.395 -18.076 1.00 27.40 160 GLU A CA 1
ATOM 1193 C C . GLU A 1 160 ? 15.546 7.619 -19.036 1.00 31.50 160 GLU A C 1
ATOM 1194 O O . GLU A 1 160 ? 15.494 7.902 -20.258 1.00 30.43 160 GLU A O 1
ATOM 1200 N N . LEU A 1 161 ? 14.816 6.652 -18.507 1.00 30.21 161 LEU A N 1
ATOM 1201 C CA . LEU A 1 161 ? 13.922 5.859 -19.391 1.00 29.14 161 LEU A CA 1
ATOM 1202 C C . LEU A 1 161 ? 12.750 6.708 -19.904 1.00 28.47 161 LEU A C 1
ATOM 1203 O O . LEU A 1 161 ? 12.330 6.556 -21.060 1.00 31.15 161 LEU A O 1
ATOM 1208 N N . ARG A 1 162 ? 12.196 7.570 -19.053 1.00 30.84 162 ARG A N 1
ATOM 1209 C CA . ARG A 1 162 ? 11.158 8.518 -19.517 1.00 32.31 162 ARG A CA 1
ATOM 1210 C C . ARG A 1 162 ? 11.724 9.359 -20.657 1.00 34.35 162 ARG A C 1
ATOM 1211 O O . ARG A 1 162 ? 11.097 9.507 -21.722 1.00 33.14 162 ARG A O 1
ATOM 1219 N N . GLN A 1 163 ? 12.919 9.918 -20.454 1.00 31.45 163 GLN A N 1
ATOM 1220 C CA . GLN A 1 163 ? 13.460 10.868 -21.437 1.00 32.28 163 GLN A CA 1
ATOM 1221 C C . GLN A 1 163 ? 13.938 10.156 -22.698 1.00 32.48 163 GLN A C 1
ATOM 1222 O O . GLN A 1 163 ? 13.812 10.679 -23.819 1.00 31.35 163 GLN A O 1
ATOM 1228 N N . LYS A 1 164 ? 14.430 8.934 -22.538 1.00 29.21 164 LYS A N 1
ATOM 1229 C CA . LYS A 1 164 ? 14.703 8.075 -23.695 1.00 30.57 164 LYS A CA 1
ATOM 1230 C C . LYS A 1 164 ? 13.436 7.790 -24.537 1.00 32.52 164 LYS A C 1
ATOM 1231 O O . LYS A 1 164 ? 13.491 7.798 -25.792 1.00 34.93 164 LYS A O 1
ATOM 1237 N N . THR A 1 165 ? 12.326 7.526 -23.866 1.00 30.78 165 THR A N 1
ATOM 1238 C CA . THR A 1 165 ? 11.076 7.264 -24.570 1.00 33.18 165 THR A CA 1
ATOM 1239 C C . THR A 1 165 ? 10.643 8.515 -25.366 1.00 34.57 165 THR A C 1
ATOM 1240 O O . THR A 1 165 ? 10.245 8.429 -26.546 1.00 33.47 165 THR A O 1
ATOM 1244 N N . GLN A 1 166 ? 10.756 9.676 -24.726 1.00 32.14 166 GLN A N 1
ATOM 1245 C CA . GLN A 1 166 ? 10.485 10.973 -25.371 1.00 35.52 166 GLN A CA 1
ATOM 1246 C C . GLN A 1 166 ? 11.400 11.270 -26.559 1.00 38.08 166 GLN A C 1
ATOM 1247 O O . GLN A 1 166 ? 10.946 11.732 -27.625 1.00 33.69 166 GLN A O 1
ATOM 1253 N N . GLU A 1 167 ? 12.696 11.014 -26.399 1.00 31.18 167 GLU A N 1
ATOM 1254 C CA . GLU A 1 167 ? 13.619 11.245 -27.495 1.00 34.35 167 GLU A CA 1
ATOM 1255 C C . GLU A 1 167 ? 13.323 10.317 -28.677 1.00 39.25 167 GLU A C 1
ATOM 1256 O O . GLU A 1 167 ? 13.425 10.749 -29.829 1.00 35.62 167 GLU A O 1
ATOM 1262 N N . GLU A 1 168 ? 12.965 9.059 -28.395 1.00 34.68 168 GLU A N 1
ATOM 1263 C CA . GLU A 1 168 ? 12.569 8.101 -29.452 1.00 36.72 168 GLU A CA 1
ATOM 1264 C C . GLU A 1 168 ? 11.338 8.638 -30.211 1.00 38.63 168 GLU A C 1
ATOM 1265 O O . GLU A 1 168 ? 11.292 8.621 -31.446 1.00 38.29 168 GLU A O 1
ATOM 1271 N N . GLY A 1 169 ? 10.369 9.159 -29.463 1.00 36.22 169 GLY A N 1
ATOM 1272 C CA . GLY A 1 169 ? 9.194 9.814 -30.065 1.00 37.00 169 GLY A CA 1
ATOM 1273 C C . GLY A 1 169 ? 9.610 10.950 -30.978 1.00 41.12 169 GLY A C 1
ATOM 1274 O O . GLY A 1 169 ? 9.163 11.015 -32.109 1.00 39.86 169 GLY A O 1
ATOM 1275 N N . GLU A 1 170 ? 10.473 11.842 -30.477 1.00 38.46 170 GLU A N 1
ATOM 1276 C CA . GLU A 1 170 ? 10.993 12.972 -31.236 1.00 39.28 170 GLU A CA 1
ATOM 1277 C C . GLU A 1 170 ? 11.653 12.520 -32.532 1.00 40.29 170 GLU A C 1
ATOM 1278 O O . GLU A 1 170 ? 11.398 13.082 -33.621 1.00 36.28 170 GLU A O 1
ATOM 1284 N N . GLU A 1 171 ? 12.523 11.516 -32.436 1.00 35.88 171 GLU A N 1
ATOM 1285 C CA . GLU A 1 171 ? 13.207 11.030 -33.648 1.00 34.89 171 GLU A CA 1
ATOM 1286 C C . GLU A 1 171 ? 12.255 10.419 -34.673 1.00 37.30 171 GLU A C 1
ATOM 1287 O O . GLU A 1 171 ? 12.424 10.612 -35.889 1.00 36.96 171 GLU A O 1
ATOM 1293 N N . ARG A 1 172 ? 11.263 9.680 -34.187 1.00 37.63 172 ARG A N 1
ATOM 1294 C CA . ARG A 1 172 ? 10.257 9.088 -35.072 1.00 40.68 172 ARG A CA 1
ATOM 1295 C C . ARG A 1 172 ? 9.426 10.191 -35.775 1.00 38.57 172 ARG A C 1
ATOM 1296 O O . ARG A 1 172 ? 9.196 10.105 -36.980 1.00 35.64 172 ARG A O 1
ATOM 1304 N N . ALA A 1 173 ? 9.036 11.236 -35.033 1.00 37.54 173 ALA A N 1
ATOM 1305 C CA . ALA A 1 173 ? 8.366 12.424 -35.609 1.00 36.66 173 ALA A CA 1
ATOM 1306 C C . ALA A 1 173 ? 9.212 13.104 -36.683 1.00 36.74 173 ALA A C 1
ATOM 1307 O O . ALA A 1 173 ? 8.713 13.436 -37.771 1.00 37.88 173 ALA A O 1
ATOM 1309 N N . GLU A 1 174 ? 10.498 13.298 -36.402 1.00 30.69 174 GLU A N 1
ATOM 1310 C CA . GLU A 1 174 ? 11.373 13.930 -37.388 1.00 36.02 174 GLU A CA 1
ATOM 1311 C C . GLU A 1 174 ? 11.552 13.083 -38.627 1.00 39.57 174 GLU A C 1
ATOM 1312 O O . GLU A 1 174 ? 11.549 13.606 -39.766 1.00 37.14 174 GLU A O 1
ATOM 1318 N N . SER A 1 175 ? 11.728 11.782 -38.429 1.00 37.37 175 SER A N 1
ATOM 1319 C CA . SER A 1 175 ? 12.008 10.909 -39.576 1.00 38.09 175 SER A CA 1
ATOM 1320 C C . SER A 1 175 ? 10.765 10.745 -40.487 1.00 40.40 175 SER A C 1
ATOM 1321 O O . SER A 1 175 ? 10.882 10.710 -41.715 1.00 39.44 175 SER A O 1
ATOM 1324 N N . GLU A 1 176 ? 9.578 10.660 -39.890 1.00 39.36 176 GLU A N 1
ATOM 1325 C CA . GLU A 1 176 ? 8.343 10.673 -40.678 1.00 39.17 176 GLU A CA 1
ATOM 1326 C C . GLU A 1 176 ? 8.180 11.964 -41.447 1.00 35.50 176 GLU A C 1
ATOM 1327 O O . GLU A 1 176 ? 7.847 11.932 -42.644 1.00 36.65 176 GLU A O 1
ATOM 1333 N N . GLN A 1 177 ? 8.409 13.101 -40.775 1.00 33.59 177 GLN A N 1
ATOM 1334 C CA . GLN A 1 177 ? 8.280 14.405 -41.444 1.00 37.08 177 GLN A CA 1
ATOM 1335 C C . GLN A 1 177 ? 9.229 14.470 -42.634 1.00 40.66 177 GLN A C 1
ATOM 1336 O O . GLN A 1 177 ? 8.848 14.917 -43.719 1.00 35.12 177 GLN A O 1
ATOM 1342 N N . GLU A 1 178 ? 10.481 14.058 -42.433 1.00 35.38 178 GLU A N 1
ATOM 1343 C CA . GLU A 1 178 ? 11.463 14.218 -43.499 1.00 39.68 178 GLU A CA 1
ATOM 1344 C C . GLU A 1 178 ? 11.215 13.250 -44.670 1.00 40.26 178 GLU A C 1
ATOM 1345 O O . GLU A 1 178 ? 11.488 13.602 -45.817 1.00 40.66 178 GLU A O 1
ATOM 1351 N N . ALA A 1 179 ? 10.657 12.072 -44.375 1.00 38.31 179 ALA A N 1
ATOM 1352 C CA . ALA A 1 179 ? 10.171 11.154 -45.423 1.00 40.38 179 ALA A CA 1
ATOM 1353 C C . ALA A 1 179 ? 9.138 11.846 -46.323 1.00 46.78 179 ALA A C 1
ATOM 1354 O O . ALA A 1 179 ? 9.317 11.858 -47.542 1.00 44.42 179 ALA A O 1
ATOM 1356 N N . TYR A 1 180 ? 8.079 12.444 -45.744 1.00 39.01 180 TYR A N 1
ATOM 1357 C CA . TYR A 1 180 ? 7.180 13.321 -46.538 1.00 39.17 180 TYR A CA 1
ATOM 1358 C C . TYR A 1 180 ? 7.885 14.418 -47.332 1.00 44.18 180 TYR A C 1
ATOM 1359 O O . TYR A 1 180 ? 7.621 14.588 -48.533 1.00 39.92 180 TYR A O 1
ATOM 1368 N N . LEU A 1 181 ? 8.775 15.170 -46.676 1.00 35.27 181 LEU A N 1
ATOM 1369 C CA . LEU A 1 181 ? 9.363 16.342 -47.307 1.00 33.53 181 LEU A CA 1
ATOM 1370 C C . LEU A 1 181 ? 10.237 15.971 -48.526 1.00 47.00 181 LEU A C 1
ATOM 1371 O O . LEU A 1 181 ? 10.195 16.647 -49.569 1.00 43.79 181 LEU A O 1
ATOM 1376 N N . ARG A 1 182 ? 11.001 14.892 -48.389 1.00 45.89 182 ARG A N 1
ATOM 1377 C CA . ARG A 1 182 ? 11.707 14.270 -49.542 1.00 47.35 182 ARG A CA 1
ATOM 1378 C C . ARG A 1 182 ? 10.761 13.852 -50.676 1.00 53.91 182 ARG A C 1
ATOM 1379 O O . ARG A 1 182 ? 10.933 14.285 -51.824 1.00 52.91 182 ARG A O 1
ATOM 1387 N N . GLU A 1 183 ? 9.783 13.004 -50.354 1.00 49.67 183 GLU A N 1
ATOM 1388 C CA . GLU A 1 183 ? 8.733 12.610 -51.313 1.00 57.25 183 GLU A CA 1
ATOM 1389 C C . GLU A 1 183 ? 8.121 13.810 -52.030 1.00 59.06 183 GLU A C 1
ATOM 1390 O O . GLU A 1 183 ? 7.917 13.773 -53.253 1.00 59.31 183 GLU A O 1
ATOM 1396 N N . ASP A 1 184 ? 7.826 14.868 -51.274 1.00 47.04 184 ASP A N 1
ATOM 1397 C CA . ASP A 1 184 ? 7.282 16.098 -51.856 1.00 49.81 184 ASP A CA 1
ATOM 1398 C C . ASP A 1 184 ? 8.178 16.639 -52.961 1.00 59.42 184 ASP A C 1
ATOM 1399 O O . ASP A 1 184 ? 7.688 17.089 -53.985 1.00 62.38 184 ASP A O 1
ATOM 1404 N N . LEU A 1 185 ? 9.473 16.589 -52.751 1.00 57.95 185 LEU A N 1
ATOM 1405 C CA . LEU A 1 185 ? 10.381 17.185 -53.692 1.00 65.02 185 LEU A CA 1
ATOM 1406 C C . LEU A 1 185 ? 10.452 16.386 -54.962 1.00 78.96 185 LEU A C 1
ATOM 1407 O O . LEU A 1 185 ? 10.462 16.946 -56.026 1.00 84.04 185 LEU A O 1
ATOM 1412 N N . GLU A 1 186 ? 10.508 15.072 -54.840 1.00 83.74 186 GLU A N 1
ATOM 1413 C CA . GLU A 1 186 ? 10.465 14.192 -55.989 1.00 90.43 186 GLU A CA 1
ATOM 1414 C C . GLU A 1 186 ? 9.001 13.995 -56.296 1.00 93.21 186 GLU A C 1
ATOM 1415 O O . GLU A 1 186 ? 8.454 12.956 -56.001 1.00 117.57 186 GLU A O 1
ATOM 1421 N N . HIS A 1 187 ? 8.373 15.014 -56.865 1.00 87.63 187 HIS A N 1
ATOM 1422 C CA . HIS A 1 187 ? 6.924 15.166 -56.877 1.00 85.04 187 HIS A CA 1
ATOM 1423 C C . HIS A 1 187 ? 6.119 13.878 -56.988 1.00 93.39 187 HIS A C 1
ATOM 1424 O O . HIS A 1 187 ? 5.915 13.176 -56.000 1.00 88.09 187 HIS A O 1
ATOM 1431 N N . LEU B 1 13 ? 48.711 -5.186 8.943 1.00 77.48 13 LEU B N 1
ATOM 1432 C CA . LEU B 1 13 ? 48.058 -6.384 8.326 1.00 72.10 13 LEU B CA 1
ATOM 1433 C C . LEU B 1 13 ? 46.798 -5.967 7.574 1.00 74.55 13 LEU B C 1
ATOM 1434 O O . LEU B 1 13 ? 46.190 -4.948 7.912 1.00 72.66 13 LEU B O 1
ATOM 1439 N N . SER B 1 14 ? 46.410 -6.753 6.563 1.00 65.85 14 SER B N 1
ATOM 1440 C CA . SER B 1 14 ? 45.134 -6.560 5.853 1.00 52.03 14 SER B CA 1
ATOM 1441 C C . SER B 1 14 ? 43.897 -6.774 6.761 1.00 59.78 14 SER B C 1
ATOM 1442 O O . SER B 1 14 ? 44.009 -7.371 7.843 1.00 52.01 14 SER B O 1
ATOM 1445 N N . SER B 1 15 ? 42.743 -6.274 6.312 1.00 45.51 15 SER B N 1
ATOM 1446 C CA . SER B 1 15 ? 41.480 -6.414 7.030 1.00 60.00 15 SER B CA 1
ATOM 1447 C C . SER B 1 15 ? 41.159 -7.890 7.310 1.00 60.56 15 SER B C 1
ATOM 1448 O O . SER B 1 15 ? 40.840 -8.266 8.435 1.00 50.44 15 SER B O 1
ATOM 1451 N N . GLU B 1 16 ? 41.263 -8.722 6.284 1.00 55.68 16 GLU B N 1
ATOM 1452 C CA . GLU B 1 16 ? 41.026 -10.153 6.443 1.00 55.24 16 GLU B CA 1
ATOM 1453 C C . GLU B 1 16 ? 41.998 -10.812 7.430 1.00 50.53 16 GLU B C 1
ATOM 1454 O O . GLU B 1 16 ? 41.579 -11.642 8.243 1.00 48.38 16 GLU B O 1
ATOM 1460 N N . ALA B 1 17 ? 43.283 -10.461 7.375 1.00 42.64 17 ALA B N 1
ATOM 1461 C CA . ALA B 1 17 ? 44.211 -10.905 8.432 1.00 49.30 17 ALA B CA 1
ATOM 1462 C C . ALA B 1 17 ? 43.822 -10.423 9.846 1.00 47.61 17 ALA B C 1
ATOM 1463 O O . ALA B 1 17 ? 44.022 -11.140 10.842 1.00 41.74 17 ALA B O 1
ATOM 1465 N N . LEU B 1 18 ? 43.301 -9.203 9.936 1.00 38.74 18 LEU B N 1
ATOM 1466 C CA . LEU B 1 18 ? 42.860 -8.689 11.237 1.00 41.08 18 LEU B CA 1
ATOM 1467 C C . LEU B 1 18 ? 41.617 -9.416 11.688 1.00 38.83 18 LEU B C 1
ATOM 1468 O O . LEU B 1 18 ? 41.490 -9.698 12.860 1.00 36.49 18 LEU B O 1
ATOM 1473 N N . MET B 1 19 ? 40.693 -9.703 10.770 1.00 32.52 19 MET B N 1
ATOM 1474 C CA . MET B 1 19 ? 39.490 -10.471 11.150 1.00 34.36 19 MET B CA 1
ATOM 1475 C C . MET B 1 19 ? 39.816 -11.897 11.566 1.00 36.85 19 MET B C 1
ATOM 1476 O O . MET B 1 19 ? 39.277 -12.388 12.556 1.00 33.24 19 MET B O 1
ATOM 1481 N N . ARG B 1 20 ? 40.737 -12.551 10.852 1.00 35.14 20 ARG B N 1
ATOM 1482 C CA . ARG B 1 20 ? 41.207 -13.884 11.259 1.00 43.06 20 ARG B CA 1
ATOM 1483 C C . ARG B 1 20 ? 41.917 -13.913 12.604 1.00 37.71 20 ARG B C 1
ATOM 1484 O O . ARG B 1 20 ? 41.692 -14.853 13.406 1.00 40.63 20 ARG B O 1
ATOM 1492 N N . ARG B 1 21 ? 42.777 -12.915 12.854 1.00 34.09 21 ARG B N 1
ATOM 1493 C CA . ARG B 1 21 ? 43.464 -12.796 14.151 1.00 38.59 21 ARG B CA 1
ATOM 1494 C C . ARG B 1 21 ? 42.415 -12.657 15.255 1.00 35.38 21 ARG B C 1
ATOM 1495 O O . ARG B 1 21 ? 42.458 -13.379 16.248 1.00 37.36 21 ARG B O 1
ATOM 1503 N N . ALA B 1 22 ? 41.470 -11.753 15.060 1.00 32.47 22 ALA B N 1
ATOM 1504 C CA . ALA B 1 22 ? 40.446 -11.522 16.095 1.00 30.49 22 ALA B CA 1
ATOM 1505 C C . ALA B 1 22 ? 39.557 -12.774 16.322 1.00 34.00 22 ALA B C 1
ATOM 1506 O O . ALA B 1 22 ? 39.259 -13.128 17.467 1.00 32.78 22 ALA B O 1
ATOM 1508 N N . VAL B 1 23 ? 39.186 -13.491 15.254 1.00 31.53 23 VAL B N 1
ATOM 1509 C CA . VAL B 1 23 ? 38.283 -14.641 15.449 1.00 33.36 23 VAL B CA 1
ATOM 1510 C C . VAL B 1 23 ? 39.014 -15.802 16.135 1.00 32.54 23 VAL B C 1
ATOM 1511 O O . VAL B 1 23 ? 38.410 -16.614 16.858 1.00 35.74 23 VAL B O 1
ATOM 1515 N N . SER B 1 24 ? 40.313 -15.871 15.903 1.00 31.39 24 SER B N 1
ATOM 1516 C CA . SER B 1 24 ? 41.152 -16.874 16.547 1.00 36.77 24 SER B CA 1
ATOM 1517 C C . SER B 1 24 ? 41.212 -16.674 18.071 1.00 41.44 24 SER B C 1
ATOM 1518 O O . SER B 1 24 ? 41.205 -17.637 18.856 1.00 33.12 24 SER B O 1
ATOM 1521 N N . LEU B 1 25 ? 41.249 -15.417 18.486 1.00 32.54 25 LEU B N 1
ATOM 1522 C CA . LEU B 1 25 ? 41.199 -15.128 19.909 1.00 35.97 25 LEU B CA 1
ATOM 1523 C C . LEU B 1 25 ? 39.812 -15.430 20.480 1.00 27.45 25 LEU B C 1
ATOM 1524 O O . LEU B 1 25 ? 39.710 -15.876 21.639 1.00 30.13 25 LEU B O 1
ATOM 1529 N N . VAL B 1 26 ? 38.783 -15.147 19.705 1.00 27.67 26 VAL B N 1
ATOM 1530 C CA . VAL B 1 26 ? 37.405 -15.468 20.112 1.00 26.40 26 VAL B CA 1
ATOM 1531 C C . VAL B 1 26 ? 37.283 -16.995 20.262 1.00 32.36 26 VAL B C 1
ATOM 1532 O O . VAL B 1 26 ? 36.744 -17.469 21.259 1.00 29.39 26 VAL B O 1
ATOM 1536 N N . THR B 1 27 ? 37.748 -17.775 19.279 1.00 28.50 27 THR B N 1
ATOM 1537 C CA . THR B 1 27 ? 37.631 -19.229 19.437 1.00 30.16 27 THR B CA 1
ATOM 1538 C C . THR B 1 27 ? 38.480 -19.784 20.586 1.00 27.67 27 THR B C 1
ATOM 1539 O O . THR B 1 27 ? 38.012 -20.644 21.309 1.00 30.21 27 THR B O 1
ATOM 1543 N N . ASP B 1 28 ? 39.704 -19.281 20.774 1.00 29.09 28 ASP B N 1
ATOM 1544 C CA A ASP B 1 28 ? 40.535 -19.709 21.903 0.50 30.69 28 ASP B CA 1
ATOM 1545 C CA B ASP B 1 28 ? 40.553 -19.681 21.895 0.50 31.77 28 ASP B CA 1
ATOM 1546 C C . ASP B 1 28 ? 39.914 -19.332 23.245 1.00 31.42 28 ASP B C 1
ATOM 1547 O O . ASP B 1 28 ? 39.945 -20.136 24.156 1.00 29.44 28 ASP B O 1
ATOM 1556 N N . SER B 1 29 ? 39.359 -18.115 23.356 1.00 27.97 29 SER B N 1
ATOM 1557 C CA . SER B 1 29 ? 38.786 -17.672 24.653 1.00 30.09 29 SER B CA 1
ATOM 1558 C C . SER B 1 29 ? 37.456 -18.374 24.970 1.00 24.47 29 SER B C 1
ATOM 1559 O O . SER B 1 29 ? 37.224 -18.811 26.103 1.00 25.05 29 SER B O 1
ATOM 1562 N N . THR B 1 30 ? 36.602 -18.552 23.964 1.00 25.31 30 THR B N 1
ATOM 1563 C CA . THR B 1 30 ? 35.369 -19.319 24.214 1.00 26.17 30 THR B CA 1
ATOM 1564 C C . THR B 1 30 ? 35.702 -20.809 24.472 1.00 22.74 30 THR B C 1
ATOM 1565 O O . THR B 1 30 ? 35.018 -21.432 25.285 1.00 25.98 30 THR B O 1
ATOM 1569 N N . SER B 1 31 ? 36.706 -21.377 23.813 1.00 24.81 31 SER B N 1
ATOM 1570 C CA A SER B 1 31 ? 37.148 -22.766 24.106 0.50 25.23 31 SER B CA 1
ATOM 1571 C CA B SER B 1 31 ? 37.016 -22.761 24.132 0.50 27.71 31 SER B CA 1
ATOM 1572 C C . SER B 1 31 ? 37.556 -22.896 25.573 1.00 27.24 31 SER B C 1
ATOM 1573 O O . SER B 1 31 ? 37.164 -23.806 26.279 1.00 23.77 31 SER B O 1
ATOM 1578 N N . THR B 1 32 ? 38.393 -21.964 26.029 1.00 25.15 32 THR B N 1
ATOM 1579 C CA . THR B 1 32 ? 38.778 -21.943 27.447 1.00 27.31 32 THR B CA 1
ATOM 1580 C C . THR B 1 32 ? 37.576 -21.836 28.381 1.00 26.11 32 THR B C 1
ATOM 1581 O O . THR B 1 32 ? 37.494 -22.581 29.347 1.00 25.07 32 THR B O 1
ATOM 1585 N N . PHE B 1 33 ? 36.654 -20.918 28.105 1.00 24.11 33 PHE B N 1
ATOM 1586 C CA . PHE B 1 33 ? 35.494 -20.776 28.959 1.00 22.57 33 PHE B CA 1
ATOM 1587 C C . PHE B 1 33 ? 34.656 -22.064 28.961 1.00 23.34 33 PHE B C 1
ATOM 1588 O O . PHE B 1 33 ? 34.167 -22.510 30.018 1.00 24.36 33 PHE B O 1
ATOM 1596 N N . LEU B 1 34 ? 34.528 -22.674 27.786 1.00 23.23 34 LEU B N 1
ATOM 1597 C CA . LEU B 1 34 ? 33.761 -23.941 27.684 1.00 23.93 34 LEU B CA 1
ATOM 1598 C C . LEU B 1 34 ? 34.453 -25.029 28.476 1.00 24.33 34 LEU B C 1
ATOM 1599 O O . LEU B 1 34 ? 33.819 -25.795 29.215 1.00 23.44 34 LEU B O 1
ATOM 1604 N N . SER B 1 35 ? 35.785 -25.109 28.363 1.00 22.71 35 SER B N 1
ATOM 1605 C CA . SER B 1 35 ? 36.507 -26.142 29.166 1.00 23.98 35 SER B CA 1
ATOM 1606 C C . SER B 1 35 ? 36.361 -25.952 30.680 1.00 26.06 35 SER B C 1
ATOM 1607 O O . SER B 1 35 ? 36.102 -26.913 31.433 1.00 25.76 35 SER B O 1
ATOM 1610 N N . GLN B 1 36 ? 36.542 -24.706 31.141 1.00 25.42 36 GLN B N 1
ATOM 1611 C CA . GLN B 1 36 ? 36.374 -24.426 32.562 1.00 26.73 36 GLN B CA 1
ATOM 1612 C C . GLN B 1 36 ? 34.980 -24.716 33.070 1.00 28.91 36 GLN B C 1
ATOM 1613 O O . GLN B 1 36 ? 34.816 -25.290 34.146 1.00 26.24 36 GLN B O 1
ATOM 1619 N N . THR B 1 37 ? 33.971 -24.290 32.323 1.00 23.48 37 THR B N 1
ATOM 1620 C CA A THR B 1 37 ? 32.587 -24.500 32.785 0.50 23.43 37 THR B CA 1
ATOM 1621 C CA B THR B 1 37 ? 32.607 -24.484 32.792 0.50 24.88 37 THR B CA 1
ATOM 1622 C C . THR B 1 37 ? 32.241 -25.976 32.763 1.00 25.90 37 THR B C 1
ATOM 1623 O O . THR B 1 37 ? 31.473 -26.432 33.602 1.00 27.12 37 THR B O 1
ATOM 1630 N N . THR B 1 38 ? 32.794 -26.698 31.796 1.00 21.79 38 THR B N 1
ATOM 1631 C CA . THR B 1 38 ? 32.560 -28.165 31.677 1.00 25.51 38 THR B CA 1
ATOM 1632 C C . THR B 1 38 ? 33.181 -28.855 32.873 1.00 27.52 38 THR B C 1
ATOM 1633 O O . THR B 1 38 ? 32.543 -29.669 33.549 1.00 25.90 38 THR B O 1
ATOM 1637 N N . TYR B 1 39 ? 34.440 -28.513 33.161 1.00 27.43 39 TYR B N 1
ATOM 1638 C CA . TYR B 1 39 ? 35.102 -29.079 34.359 1.00 29.77 39 TYR B CA 1
ATOM 1639 C C . TYR B 1 39 ? 34.303 -28.814 35.640 1.00 25.77 39 TYR B C 1
ATOM 1640 O O . TYR B 1 39 ? 34.054 -29.746 36.427 1.00 28.99 39 TYR B O 1
ATOM 1649 N N . ALA B 1 40 ? 33.880 -27.563 35.861 1.00 25.84 40 ALA B N 1
ATOM 1650 C CA . ALA B 1 40 ? 33.126 -27.210 37.047 1.00 26.13 40 ALA B CA 1
ATOM 1651 C C . ALA B 1 40 ? 31.792 -27.968 37.135 1.00 26.71 40 ALA B C 1
ATOM 1652 O O . ALA B 1 40 ? 31.400 -28.421 38.209 1.00 25.23 40 ALA B O 1
ATOM 1654 N N . LEU B 1 41 ? 31.089 -28.051 36.012 1.00 26.84 41 LEU B N 1
ATOM 1655 C CA . LEU B 1 41 ? 29.788 -28.752 35.970 1.00 27.50 41 LEU B CA 1
ATOM 1656 C C . LEU B 1 41 ? 29.980 -30.237 36.293 1.00 24.82 41 LEU B C 1
ATOM 1657 O O . LEU B 1 41 ? 29.217 -30.831 37.070 1.00 27.08 41 LEU B O 1
ATOM 1662 N N . ILE B 1 42 ? 30.997 -30.849 35.691 1.00 25.66 42 ILE B N 1
ATOM 1663 C CA . ILE B 1 42 ? 31.260 -32.276 35.909 1.00 29.15 42 ILE B CA 1
ATOM 1664 C C . ILE B 1 42 ? 31.619 -32.525 37.370 1.00 29.44 42 ILE B C 1
ATOM 1665 O O . ILE B 1 42 ? 31.079 -33.453 38.010 1.00 29.04 42 ILE B O 1
ATOM 1670 N N . GLU B 1 43 ? 32.463 -31.664 37.929 1.00 28.11 43 GLU B N 1
ATOM 1671 C CA . GLU B 1 43 ? 32.737 -31.752 39.358 1.00 29.80 43 GLU B CA 1
ATOM 1672 C C . GLU B 1 43 ? 31.467 -31.625 40.221 1.00 31.71 43 GLU B C 1
ATOM 1673 O O . GLU B 1 43 ? 31.285 -32.403 41.175 1.00 28.66 43 GLU B O 1
ATOM 1679 N N . ALA B 1 44 ? 30.611 -30.647 39.904 1.00 28.44 44 ALA B N 1
ATOM 1680 C CA . ALA B 1 44 ? 29.375 -30.432 40.685 1.00 28.58 44 ALA B CA 1
ATOM 1681 C C . ALA B 1 44 ? 28.406 -31.615 40.544 1.00 28.22 44 ALA B C 1
ATOM 1682 O O . ALA B 1 44 ? 27.779 -32.003 41.536 1.00 28.66 44 ALA B O 1
ATOM 1684 N N . ILE B 1 45 ? 28.277 -32.177 39.332 1.00 26.66 45 ILE B N 1
ATOM 1685 C CA . ILE B 1 45 ? 27.374 -33.327 39.169 1.00 27.83 45 ILE B CA 1
ATOM 1686 C C . ILE B 1 45 ? 27.950 -34.528 39.946 1.00 30.46 45 ILE B C 1
ATOM 1687 O O . ILE B 1 45 ? 27.213 -35.266 40.593 1.00 27.12 45 ILE B O 1
ATOM 1692 N N . THR B 1 46 ? 29.270 -34.696 39.885 1.00 29.92 46 THR B N 1
ATOM 1693 C CA . THR B 1 46 ? 29.961 -35.723 40.707 1.00 29.23 46 THR B CA 1
ATOM 1694 C C . THR B 1 46 ? 29.672 -35.610 42.200 1.00 30.44 46 THR B C 1
ATOM 1695 O O . THR B 1 46 ? 29.356 -36.632 42.853 1.00 29.45 46 THR B O 1
ATOM 1699 N N . GLU B 1 47 ? 29.774 -34.404 42.744 1.00 30.34 47 GLU B N 1
ATOM 1700 C CA . GLU B 1 47 ? 29.515 -34.174 44.168 1.00 31.30 47 GLU B CA 1
ATOM 1701 C C . GLU B 1 47 ? 28.043 -34.473 44.511 1.00 33.92 47 GLU B C 1
ATOM 1702 O O . GLU B 1 47 ? 27.723 -34.989 45.592 1.00 30.24 47 GLU B O 1
ATOM 1708 N N . TYR B 1 48 ? 27.138 -34.070 43.623 1.00 26.54 48 TYR B N 1
ATOM 1709 C CA . TYR B 1 48 ? 25.719 -34.400 43.813 1.00 26.29 48 TYR B CA 1
ATOM 1710 C C . TYR B 1 48 ? 25.534 -35.913 43.801 1.00 24.93 48 TYR B C 1
ATOM 1711 O O . TYR B 1 48 ? 24.806 -36.442 44.650 1.00 27.93 48 TYR B O 1
ATOM 1720 N N . THR B 1 49 ? 26.163 -36.592 42.842 1.00 24.74 49 THR B N 1
ATOM 1721 C CA . THR B 1 49 ? 25.993 -38.051 42.724 1.00 29.76 49 THR B CA 1
ATOM 1722 C C . THR B 1 49 ? 26.441 -38.721 44.030 1.00 33.80 49 THR B C 1
ATOM 1723 O O . THR B 1 49 ? 25.763 -39.624 44.531 1.00 29.17 49 THR B O 1
ATOM 1727 N N . LYS B 1 50 ? 27.572 -38.267 44.577 1.00 29.08 50 LYS B N 1
ATOM 1728 C CA . LYS B 1 50 ? 28.039 -38.772 45.912 1.00 30.07 50 LYS B CA 1
ATOM 1729 C C . LYS B 1 50 ? 26.992 -38.572 47.005 1.00 29.14 50 LYS B C 1
ATOM 1730 O O . LYS B 1 50 ? 26.709 -39.495 47.802 1.00 30.11 50 LYS B O 1
ATOM 1736 N N . ALA B 1 51 ? 26.372 -37.391 47.042 1.00 28.46 51 ALA B N 1
ATOM 1737 C CA . ALA B 1 51 ? 25.305 -37.117 47.999 1.00 27.72 51 ALA B CA 1
ATOM 1738 C C . ALA B 1 51 ? 24.080 -38.029 47.790 1.00 27.16 51 ALA B C 1
ATOM 1739 O O . ALA B 1 51 ? 23.428 -38.415 48.779 1.00 27.12 51 ALA B O 1
ATOM 1741 N N . VAL B 1 52 ? 23.753 -38.330 46.527 1.00 26.62 52 VAL B N 1
ATOM 1742 C CA . VAL B 1 52 ? 22.669 -39.281 46.236 1.00 26.86 52 VAL B CA 1
ATOM 1743 C C . VAL B 1 52 ? 23.018 -40.667 46.809 1.00 28.59 52 VAL B C 1
ATOM 1744 O O . VAL B 1 52 ? 22.196 -41.277 47.504 1.00 25.92 52 VAL B O 1
ATOM 1748 N N . TYR B 1 53 ? 24.235 -41.136 46.545 1.00 27.16 53 TYR B N 1
ATOM 1749 C CA . TYR B 1 53 ? 24.645 -42.425 47.143 1.00 31.54 53 TYR B CA 1
ATOM 1750 C C . TYR B 1 53 ? 24.611 -42.446 48.680 1.00 30.83 53 TYR B C 1
ATOM 1751 O O . TYR B 1 53 ? 24.197 -43.439 49.291 1.00 31.84 53 TYR B O 1
ATOM 1760 N N . THR B 1 54 ? 25.072 -41.374 49.314 1.00 28.27 54 THR B N 1
ATOM 1761 C CA . THR B 1 54 ? 24.971 -41.257 50.779 1.00 29.69 54 THR B CA 1
ATOM 1762 C C . THR B 1 54 ? 23.521 -41.382 51.293 1.00 30.35 54 THR B C 1
ATOM 1763 O O . THR B 1 54 ? 23.236 -42.126 52.244 1.00 27.46 54 THR B O 1
ATOM 1767 N N . LEU B 1 55 ? 22.602 -40.631 50.690 1.00 26.11 55 LEU B N 1
ATOM 1768 C CA . LEU B 1 55 ? 21.198 -40.744 51.069 1.00 26.74 55 LEU B CA 1
ATOM 1769 C C . LEU B 1 55 ? 20.654 -42.154 50.835 1.00 24.37 55 LEU B C 1
ATOM 1770 O O . LEU B 1 55 ? 19.818 -42.627 51.636 1.00 28.59 55 LEU B O 1
ATOM 1775 N N . THR B 1 56 ? 21.038 -42.767 49.719 1.00 24.60 56 THR B N 1
ATOM 1776 C CA . THR B 1 56 ? 20.547 -44.111 49.364 1.00 28.14 56 THR B CA 1
ATOM 1777 C C . THR B 1 56 ? 20.993 -45.094 50.473 1.00 31.23 56 THR B C 1
ATOM 1778 O O . THR B 1 56 ? 20.204 -45.936 50.963 1.00 28.03 56 THR B O 1
ATOM 1782 N N . SER B 1 57 ? 22.258 -44.975 50.856 1.00 27.40 57 SER B N 1
ATOM 1783 C CA A SER B 1 57 ? 22.810 -45.789 51.958 0.50 27.56 57 SER B CA 1
ATOM 1784 C CA B SER B 1 57 ? 22.781 -45.821 51.939 0.50 29.00 57 SER B CA 1
ATOM 1785 C C . SER B 1 57 ? 22.012 -45.604 53.242 1.00 30.51 57 SER B C 1
ATOM 1786 O O . SER B 1 57 ? 21.670 -46.586 53.961 1.00 29.11 57 SER B O 1
ATOM 1791 N N . LEU B 1 58 ? 21.696 -44.347 53.568 1.00 29.12 58 LEU B N 1
ATOM 1792 C CA . LEU B 1 58 ? 20.874 -44.073 54.744 1.00 32.90 58 LEU B CA 1
ATOM 1793 C C . LEU B 1 58 ? 19.493 -44.690 54.710 1.00 31.92 58 LEU B C 1
ATOM 1794 O O . LEU B 1 58 ? 19.034 -45.233 55.731 1.00 30.36 58 LEU B O 1
ATOM 1799 N N . TYR B 1 59 ? 18.792 -44.576 53.580 1.00 31.12 59 TYR B N 1
ATOM 1800 C CA . TYR B 1 59 ? 17.509 -45.250 53.474 1.00 28.96 59 TYR B CA 1
ATOM 1801 C C . TYR B 1 59 ? 17.687 -46.757 53.691 1.00 30.13 59 TYR B C 1
ATOM 1802 O O . TYR B 1 59 ? 16.852 -47.390 54.354 1.00 30.14 59 TYR B O 1
ATOM 1811 N N . ARG B 1 60 ? 18.713 -47.344 53.070 1.00 28.15 60 ARG B N 1
ATOM 1812 C CA . ARG B 1 60 ? 18.892 -48.807 53.214 1.00 29.56 60 ARG B CA 1
ATOM 1813 C C . ARG B 1 60 ? 19.164 -49.191 54.680 1.00 32.26 60 ARG B C 1
ATOM 1814 O O . ARG B 1 60 ? 18.570 -50.165 55.184 1.00 31.17 60 ARG B O 1
ATOM 1822 N N . GLN B 1 61 ? 20.022 -48.425 55.363 1.00 27.36 61 GLN B N 1
ATOM 1823 C CA . GLN B 1 61 ? 20.279 -48.667 56.798 1.00 30.83 61 GLN B CA 1
ATOM 1824 C C . GLN B 1 61 ? 19.018 -48.546 57.620 1.00 36.93 61 GLN B C 1
ATOM 1825 O O . GLN B 1 61 ? 18.745 -49.378 58.485 1.00 31.70 61 GLN B O 1
ATOM 1831 N N . TYR B 1 62 ? 18.238 -47.497 57.350 1.00 31.40 62 TYR B N 1
ATOM 1832 C CA . TYR B 1 62 ? 17.021 -47.259 58.067 1.00 30.77 62 TYR B CA 1
ATOM 1833 C C . TYR B 1 62 ? 16.055 -48.426 57.895 1.00 28.25 62 TYR B C 1
ATOM 1834 O O . TYR B 1 62 ? 15.460 -48.893 58.889 1.00 34.95 62 TYR B O 1
ATOM 1843 N N . THR B 1 63 ? 15.903 -48.901 56.670 1.00 29.66 63 THR B N 1
ATOM 1844 C CA . THR B 1 63 ? 15.051 -50.051 56.368 1.00 28.89 63 THR B CA 1
ATOM 1845 C C . THR B 1 63 ? 15.495 -51.288 57.174 1.00 38.28 63 THR B C 1
ATOM 1846 O O . THR B 1 63 ? 14.662 -51.998 57.742 1.00 32.21 63 THR B O 1
ATOM 1850 N N . SER B 1 64 ? 16.801 -51.522 57.213 1.00 32.16 64 SER B N 1
ATOM 1851 C CA . SER B 1 64 ? 17.344 -52.702 57.943 1.00 37.45 64 SER B CA 1
ATOM 1852 C C . SER B 1 64 ? 17.094 -52.593 59.457 1.00 38.35 64 SER B C 1
ATOM 1853 O O . SER B 1 64 ? 17.099 -53.605 60.167 1.00 34.95 64 SER B O 1
ATOM 1856 N N . LEU B 1 65 ? 16.850 -51.371 59.949 1.00 29.21 65 LEU B N 1
ATOM 1857 C CA . LEU B 1 65 ? 16.630 -51.108 61.397 1.00 30.19 65 LEU B CA 1
ATOM 1858 C C . LEU B 1 65 ? 15.175 -51.089 61.824 1.00 28.18 65 LEU B C 1
ATOM 1859 O O . LEU B 1 65 ? 14.875 -50.940 63.008 1.00 32.36 65 LEU B O 1
ATOM 1864 N N . LEU B 1 66 ? 14.264 -51.204 60.852 1.00 30.58 66 LEU B N 1
ATOM 1865 C CA . LEU B 1 66 ? 12.849 -51.085 61.169 1.00 31.13 66 LEU B CA 1
ATOM 1866 C C . LEU B 1 66 ? 12.420 -52.253 62.081 1.00 34.36 66 LEU B C 1
ATOM 1867 O O . LEU B 1 66 ? 12.772 -53.408 61.844 1.00 34.50 66 LEU B O 1
ATOM 1872 N N . GLY B 1 67 ? 11.690 -51.914 63.132 1.00 38.37 67 GLY B N 1
ATOM 1873 C CA . GLY B 1 67 ? 11.310 -52.892 64.137 1.00 40.74 67 GLY B CA 1
ATOM 1874 C C . GLY B 1 67 ? 12.305 -53.030 65.270 1.00 39.70 67 GLY B C 1
ATOM 1875 O O . GLY B 1 67 ? 12.024 -53.744 66.213 1.00 37.64 67 GLY B O 1
ATOM 1876 N N . LYS B 1 68 ? 13.450 -52.339 65.194 1.00 33.08 68 LYS B N 1
ATOM 1877 C CA . LYS B 1 68 ? 14.634 -52.655 65.994 1.00 34.26 68 LYS B CA 1
ATOM 1878 C C . LYS B 1 68 ? 15.146 -51.406 66.770 1.00 35.47 68 LYS B C 1
ATOM 1879 O O . LYS B 1 68 ? 16.198 -51.418 67.406 1.00 37.19 68 LYS B O 1
ATOM 1885 N N . MET B 1 69 ? 14.387 -50.328 66.705 1.00 34.99 69 MET B N 1
ATOM 1886 C CA . MET B 1 69 ? 14.815 -49.057 67.282 1.00 35.63 69 MET B CA 1
ATOM 1887 C C . MET B 1 69 ? 13.772 -48.608 68.258 1.00 28.51 69 MET B C 1
ATOM 1888 O O . MET B 1 69 ? 12.567 -48.777 68.020 1.00 34.48 69 MET B O 1
ATOM 1893 N N . ASN B 1 70 ? 14.190 -47.986 69.362 1.00 26.17 70 ASN B N 1
ATOM 1894 C CA . ASN B 1 70 ? 13.218 -47.259 70.141 1.00 27.00 70 ASN B CA 1
ATOM 1895 C C . ASN B 1 70 ? 12.764 -45.961 69.401 1.00 29.90 70 ASN B C 1
ATOM 1896 O O . ASN B 1 70 ? 13.349 -45.578 68.382 1.00 32.35 70 ASN B O 1
ATOM 1901 N N . SER B 1 71 ? 11.712 -45.329 69.896 1.00 31.49 71 SER B N 1
ATOM 1902 C CA . SER B 1 71 ? 11.053 -44.206 69.160 1.00 35.84 71 SER B CA 1
ATOM 1903 C C . SER B 1 71 ? 12.003 -43.015 68.999 1.00 38.57 71 SER B C 1
ATOM 1904 O O . SER B 1 71 ? 12.014 -42.340 67.944 1.00 37.80 71 SER B O 1
ATOM 1907 N N . GLU B 1 72 ? 12.820 -42.762 70.020 1.00 34.48 72 GLU B N 1
ATOM 1908 C CA . GLU B 1 72 ? 13.857 -41.733 69.932 1.00 41.40 72 GLU B CA 1
ATOM 1909 C C . GLU B 1 72 ? 14.971 -41.981 68.913 1.00 43.79 72 GLU B C 1
ATOM 1910 O O . GLU B 1 72 ? 15.354 -41.071 68.167 1.00 36.33 72 GLU B O 1
ATOM 1916 N N . GLU B 1 73 ? 15.500 -43.203 68.882 1.00 33.73 73 GLU B N 1
ATOM 1917 C CA . GLU B 1 73 ? 16.482 -43.621 67.905 1.00 32.48 73 GLU B CA 1
ATOM 1918 C C . GLU B 1 73 ? 15.931 -43.500 66.482 1.00 34.08 73 GLU B C 1
ATOM 1919 O O . GLU B 1 73 ? 16.632 -43.068 65.564 1.00 36.89 73 GLU B O 1
ATOM 1925 N N . GLU B 1 74 ? 14.690 -43.922 66.296 1.00 28.13 74 GLU B N 1
ATOM 1926 C CA . GLU B 1 74 ? 14.086 -43.794 64.967 1.00 30.08 74 GLU B CA 1
ATOM 1927 C C . GLU B 1 74 ? 14.005 -42.305 64.541 1.00 38.13 74 GLU B C 1
ATOM 1928 O O . GLU B 1 74 ? 14.373 -41.954 63.397 1.00 32.61 74 GLU B O 1
ATOM 1934 N N . ASP B 1 75 ? 13.547 -41.446 65.458 1.00 32.29 75 ASP B N 1
ATOM 1935 C CA A ASP B 1 75 ? 13.562 -39.998 65.207 0.50 36.03 75 ASP B CA 1
ATOM 1936 C CA B ASP B 1 75 ? 13.566 -39.985 65.245 0.50 37.08 75 ASP B CA 1
ATOM 1937 C C . ASP B 1 75 ? 14.943 -39.447 64.826 1.00 38.67 75 ASP B C 1
ATOM 1938 O O . ASP B 1 75 ? 15.059 -38.607 63.891 1.00 39.74 75 ASP B O 1
ATOM 1947 N N . GLU B 1 76 ? 15.982 -39.896 65.517 1.00 32.28 76 GLU B N 1
ATOM 1948 C CA . GLU B 1 76 ? 17.351 -39.510 65.227 1.00 36.17 76 GLU B CA 1
ATOM 1949 C C . GLU B 1 76 ? 17.868 -39.957 63.855 1.00 45.14 76 GLU B C 1
ATOM 1950 O O . GLU B 1 76 ? 18.501 -39.182 63.143 1.00 38.82 76 GLU B O 1
ATOM 1956 N N . VAL B 1 77 ? 17.607 -41.207 63.476 1.00 36.75 77 VAL B N 1
ATOM 1957 C CA . VAL B 1 77 ? 17.947 -41.653 62.133 1.00 35.68 77 VAL B CA 1
ATOM 1958 C C . VAL B 1 77 ? 17.211 -40.820 61.075 1.00 38.06 77 VAL B C 1
ATOM 1959 O O . VAL B 1 77 ? 17.805 -40.424 60.048 1.00 38.71 77 VAL B O 1
ATOM 1963 N N . TRP B 1 78 ? 15.934 -40.553 61.310 1.00 34.30 78 TRP B N 1
ATOM 1964 C CA . TRP B 1 78 ? 15.168 -39.733 60.378 1.00 38.98 78 TRP B CA 1
ATOM 1965 C C . TRP B 1 78 ? 15.737 -38.299 60.219 1.00 46.72 78 TRP B C 1
ATOM 1966 O O . TRP B 1 78 ? 15.759 -37.728 59.105 1.00 38.38 78 TRP B O 1
ATOM 1977 N N . GLN B 1 79 ? 16.217 -37.725 61.322 1.00 35.41 79 GLN B N 1
ATOM 1978 C CA . GLN B 1 79 ? 16.883 -36.429 61.278 1.00 36.78 79 GLN B CA 1
ATOM 1979 C C . GLN B 1 79 ? 18.132 -36.457 60.432 1.00 38.68 79 GLN B C 1
ATOM 1980 O O . GLN B 1 79 ? 18.399 -35.487 59.711 1.00 37.12 79 GLN B O 1
ATOM 1986 N N . VAL B 1 80 ? 18.893 -37.549 60.493 1.00 30.28 80 VAL B N 1
ATOM 1987 C CA . VAL B 1 80 ? 20.075 -37.683 59.670 1.00 31.15 80 VAL B CA 1
ATOM 1988 C C . VAL B 1 80 ? 19.662 -37.759 58.195 1.00 35.05 80 VAL B C 1
ATOM 1989 O O . VAL B 1 80 ? 20.334 -37.219 57.317 1.00 29.50 80 VAL B O 1
ATOM 1993 N N . ILE B 1 81 ? 18.582 -38.479 57.923 1.00 31.61 81 ILE B N 1
ATOM 1994 C CA . ILE B 1 81 ? 18.072 -38.544 56.542 1.00 35.46 81 ILE B CA 1
ATOM 1995 C C . ILE B 1 81 ? 17.640 -37.154 56.044 1.00 35.75 81 ILE B C 1
ATOM 1996 O O . ILE B 1 81 ? 17.930 -36.774 54.902 1.00 31.25 81 ILE B O 1
ATOM 2001 N N . ILE B 1 82 ? 16.995 -36.380 56.909 1.00 33.62 82 ILE B N 1
ATOM 2002 C CA . ILE B 1 82 ? 16.570 -35.025 56.563 1.00 42.11 82 ILE B CA 1
ATOM 2003 C C . ILE B 1 82 ? 17.774 -34.135 56.222 1.00 43.59 82 ILE B C 1
ATOM 2004 O O . ILE B 1 82 ? 17.739 -33.389 55.227 1.00 37.14 82 ILE B O 1
ATOM 2009 N N . GLY B 1 83 ? 18.829 -34.251 57.029 1.00 35.47 83 GLY B N 1
ATOM 2010 C CA . GLY B 1 83 ? 20.111 -33.582 56.815 1.00 37.51 83 GLY B CA 1
ATOM 2011 C C . GLY B 1 83 ? 20.774 -34.026 55.527 1.00 39.04 83 GLY B C 1
ATOM 2012 O O . GLY B 1 83 ? 21.274 -33.183 54.773 1.00 35.60 83 GLY B O 1
ATOM 2013 N N . ALA B 1 84 ? 20.779 -35.343 55.256 1.00 29.67 84 ALA B N 1
ATOM 2014 C CA . ALA B 1 84 ? 21.346 -35.852 53.999 1.00 28.38 84 ALA B CA 1
ATOM 2015 C C . ALA B 1 84 ? 20.562 -35.374 52.763 1.00 30.37 84 ALA B C 1
ATOM 2016 O O . ALA B 1 84 ? 21.172 -35.124 51.709 1.00 32.34 84 ALA B O 1
ATOM 2018 N N . ARG B 1 85 ? 19.241 -35.255 52.890 1.00 27.88 85 ARG B N 1
ATOM 2019 C CA . ARG B 1 85 ? 18.418 -34.692 51.815 1.00 34.25 85 ARG B CA 1
ATOM 2020 C C . ARG B 1 85 ? 18.777 -33.240 51.560 1.00 35.51 85 ARG B C 1
ATOM 2021 O O . ARG B 1 85 ? 18.889 -32.815 50.397 1.00 32.54 85 ARG B O 1
ATOM 2029 N N . ALA B 1 86 ? 18.935 -32.467 52.634 1.00 30.78 86 ALA B N 1
ATOM 2030 C CA . ALA B 1 86 ? 19.357 -31.046 52.488 1.00 34.44 86 ALA B CA 1
ATOM 2031 C C . ALA B 1 86 ? 20.676 -30.916 51.727 1.00 38.16 86 ALA B C 1
ATOM 2032 O O . ALA B 1 86 ? 20.811 -30.063 50.828 1.00 34.02 86 ALA B O 1
ATOM 2034 N N . GLU B 1 87 ? 21.649 -31.761 52.076 1.00 31.23 87 GLU B N 1
ATOM 2035 C CA . GLU B 1 87 ? 22.924 -31.800 51.382 1.00 33.41 87 GLU B CA 1
ATOM 2036 C C . GLU B 1 87 ? 22.772 -32.140 49.892 1.00 36.58 87 GLU B C 1
ATOM 2037 O O . GLU B 1 87 ? 23.365 -31.465 49.043 1.00 30.74 87 GLU B O 1
ATOM 2043 N N . MET B 1 88 ? 21.990 -33.177 49.588 1.00 28.60 88 MET B N 1
ATOM 2044 C CA . MET B 1 88 ? 21.744 -33.576 48.197 1.00 26.18 88 MET B CA 1
ATOM 2045 C C . MET B 1 88 ? 21.083 -32.426 47.423 1.00 30.65 88 MET B C 1
ATOM 2046 O O . MET B 1 88 ? 21.440 -32.148 46.279 1.00 26.82 88 MET B O 1
ATOM 2051 N N . THR B 1 89 ? 20.093 -31.787 48.045 1.00 29.25 89 THR B N 1
ATOM 2052 C CA . THR B 1 89 ? 19.361 -30.706 47.415 1.00 33.91 89 THR B CA 1
ATOM 2053 C C . THR B 1 89 ? 20.293 -29.542 47.085 1.00 31.22 89 THR B C 1
ATOM 2054 O O . THR B 1 89 ? 20.264 -28.968 45.969 1.00 32.96 89 THR B O 1
ATOM 2058 N N . SER B 1 90 ? 21.115 -29.192 48.050 1.00 30.85 90 SER B N 1
ATOM 2059 C CA . SER B 1 90 ? 22.055 -28.082 47.876 1.00 35.93 90 SER B CA 1
ATOM 2060 C C . SER B 1 90 ? 23.062 -28.379 46.749 1.00 37.51 90 SER B C 1
ATOM 2061 O O . SER B 1 90 ? 23.340 -27.514 45.920 1.00 32.09 90 SER B O 1
ATOM 2064 N N . LYS B 1 91 ? 23.564 -29.616 46.680 1.00 28.52 91 LYS B N 1
ATOM 2065 C CA . LYS B 1 91 ? 24.435 -30.031 45.573 1.00 29.65 91 LYS B CA 1
ATOM 2066 C C . LYS B 1 91 ? 23.717 -30.021 44.205 1.00 29.97 91 LYS B C 1
ATOM 2067 O O . LYS B 1 91 ? 24.343 -29.674 43.173 1.00 26.85 91 LYS B O 1
ATOM 2073 N N . HIS B 1 92 ? 22.438 -30.408 44.201 1.00 25.09 92 HIS B N 1
ATOM 2074 C CA A HIS B 1 92 ? 21.641 -30.398 42.961 0.50 26.81 92 HIS B CA 1
ATOM 2075 C CA B HIS B 1 92 ? 21.631 -30.398 42.969 0.50 27.98 92 HIS B CA 1
ATOM 2076 C C . HIS B 1 92 ? 21.476 -28.960 42.474 1.00 29.98 92 HIS B C 1
ATOM 2077 O O . HIS B 1 92 ? 21.672 -28.663 41.288 1.00 28.52 92 HIS B O 1
ATOM 2090 N N . GLN B 1 93 ? 21.111 -28.076 43.391 1.00 28.48 93 GLN B N 1
ATOM 2091 C CA . GLN B 1 93 ? 20.928 -26.656 43.061 1.00 32.12 93 GLN B CA 1
ATOM 2092 C C . GLN B 1 93 ? 22.208 -26.013 42.532 1.00 32.38 93 GLN B C 1
ATOM 2093 O O . GLN B 1 93 ? 22.157 -25.252 41.560 1.00 29.27 93 GLN B O 1
ATOM 2099 N N . GLU B 1 94 ? 23.348 -26.359 43.125 1.00 27.72 94 GLU B N 1
ATOM 2100 C CA . GLU B 1 94 ? 24.638 -25.832 42.694 1.00 33.35 94 GLU B CA 1
ATOM 2101 C C . GLU B 1 94 ? 25.010 -26.322 41.305 1.00 32.82 94 GLU B C 1
ATOM 2102 O O . GLU B 1 94 ? 25.451 -25.547 40.454 1.00 29.33 94 GLU B O 1
ATOM 2108 N N . TYR B 1 95 ? 24.794 -27.599 41.033 1.00 28.24 95 TYR B N 1
ATOM 2109 C CA . TYR B 1 95 ? 25.040 -28.071 39.663 1.00 27.40 95 TYR B CA 1
ATOM 2110 C C . TYR B 1 95 ? 24.084 -27.464 38.639 1.00 26.61 95 TYR B C 1
ATOM 2111 O O . TYR B 1 95 ? 24.514 -27.167 37.519 1.00 26.40 95 TYR B O 1
ATOM 2120 N N . LEU B 1 96 ? 22.812 -27.262 39.007 1.00 26.20 96 LEU B N 1
ATOM 2121 C CA . LEU B 1 96 ? 21.874 -26.627 38.052 1.00 26.26 96 LEU B CA 1
ATOM 2122 C C . LEU B 1 96 ? 22.273 -25.197 37.685 1.00 27.67 96 LEU B C 1
ATOM 2123 O O . LEU B 1 96 ? 22.161 -24.786 36.512 1.00 28.97 96 LEU B O 1
ATOM 2128 N N . LYS B 1 97 ? 22.734 -24.442 38.664 1.00 26.68 97 LYS B N 1
ATOM 2129 C CA . LYS B 1 97 ? 23.280 -23.117 38.379 1.00 34.10 97 LYS B CA 1
ATOM 2130 C C . LYS B 1 97 ? 24.463 -23.151 37.432 1.00 34.43 97 LYS B C 1
ATOM 2131 O O . LYS B 1 97 ? 24.509 -22.357 36.489 1.00 32.01 97 LYS B O 1
ATOM 2137 N N . LEU B 1 98 ? 25.409 -24.053 37.680 1.00 28.27 98 LEU B N 1
ATOM 2138 C CA . LEU B 1 98 ? 26.571 -24.224 36.806 1.00 28.32 98 LEU B CA 1
ATOM 2139 C C . LEU B 1 98 ? 26.181 -24.728 35.442 1.00 29.09 98 LEU B C 1
ATOM 2140 O O . LEU B 1 98 ? 26.846 -24.411 34.445 1.00 27.23 98 LEU B O 1
ATOM 2145 N N . GLU B 1 99 ? 25.137 -25.558 35.380 1.00 26.78 99 GLU B N 1
ATOM 2146 C CA . GLU B 1 99 ? 24.692 -26.073 34.097 1.00 24.26 99 GLU B CA 1
ATOM 2147 C C . GLU B 1 99 ? 24.084 -24.965 33.241 1.00 22.71 99 GLU B C 1
ATOM 2148 O O . GLU B 1 99 ? 24.205 -25.010 32.015 1.00 27.21 99 GLU B O 1
ATOM 2154 N N . THR B 1 100 ? 23.479 -23.963 33.889 1.00 23.47 100 THR B N 1
ATOM 2155 C CA . THR B 1 100 ? 22.923 -22.823 33.177 1.00 26.07 100 THR B CA 1
ATOM 2156 C C . THR B 1 100 ? 24.030 -22.026 32.494 1.00 32.07 100 THR B C 1
ATOM 2157 O O . THR B 1 100 ? 23.924 -21.666 31.303 1.00 28.99 100 THR B O 1
ATOM 2161 N N . THR B 1 101 ? 25.091 -21.765 33.232 1.00 26.99 101 THR B N 1
ATOM 2162 C CA A THR B 1 101 ? 26.271 -21.102 32.660 0.50 25.81 101 THR B CA 1
ATOM 2163 C CA B THR B 1 101 ? 26.212 -21.078 32.613 0.50 28.38 101 THR B CA 1
ATOM 2164 C C . THR B 1 101 ? 26.928 -21.927 31.566 1.00 26.42 101 THR B C 1
ATOM 2165 O O . THR B 1 101 ? 27.386 -21.391 30.551 1.00 26.20 101 THR B O 1
ATOM 2172 N N . TRP B 1 102 ? 26.994 -23.242 31.768 1.00 25.35 102 TRP B N 1
ATOM 2173 C CA . TRP B 1 102 ? 27.575 -24.109 30.758 1.00 25.71 102 TRP B CA 1
ATOM 2174 C C . TRP B 1 102 ? 26.782 -24.034 29.462 1.00 26.46 102 TRP B C 1
ATOM 2175 O O . TRP B 1 102 ? 27.366 -24.045 28.379 1.00 24.01 102 TRP B O 1
ATOM 2186 N N . MET B 1 103 ? 25.449 -23.972 29.552 1.00 27.63 103 MET B N 1
ATOM 2187 C CA . MET B 1 103 ? 24.651 -23.857 28.322 1.00 26.47 103 MET B CA 1
ATOM 2188 C C . MET B 1 103 ? 24.996 -22.588 27.575 1.00 24.81 103 MET B C 1
ATOM 2189 O O . MET B 1 103 ? 25.110 -22.610 26.347 1.00 26.98 103 MET B O 1
ATOM 2194 N N . THR B 1 104 ? 25.202 -21.492 28.317 1.00 25.63 104 THR B N 1
ATOM 2195 C CA . THR B 1 104 ? 25.664 -20.259 27.694 1.00 28.58 104 THR B CA 1
ATOM 2196 C C . THR B 1 104 ? 27.038 -20.428 27.050 1.00 25.29 104 THR B C 1
ATOM 2197 O O . THR B 1 104 ? 27.250 -19.919 25.964 1.00 24.59 104 THR B O 1
ATOM 2201 N N . ALA B 1 105 ? 27.957 -21.095 27.746 1.00 22.67 105 ALA B N 1
ATOM 2202 C CA . ALA B 1 105 ? 29.283 -21.405 27.166 1.00 22.98 105 ALA B CA 1
ATOM 2203 C C . ALA B 1 105 ? 29.186 -22.223 25.882 1.00 23.41 105 ALA B C 1
ATOM 2204 O O . ALA B 1 105 ? 29.951 -22.004 24.928 1.00 21.45 105 ALA B O 1
ATOM 2206 N N . VAL B 1 106 ? 28.272 -23.202 25.847 1.00 21.94 106 VAL B N 1
ATOM 2207 C CA . VAL B 1 106 ? 28.110 -23.981 24.607 1.00 23.90 106 VAL B CA 1
ATOM 2208 C C . VAL B 1 106 ? 27.589 -23.071 23.483 1.00 20.99 106 VAL B C 1
ATOM 2209 O O . VAL B 1 106 ? 28.083 -23.141 22.359 1.00 22.81 106 VAL B O 1
ATOM 2213 N N . GLY B 1 107 ? 26.544 -22.275 23.749 1.00 23.40 107 GLY B N 1
ATOM 2214 C CA . GLY B 1 107 ? 26.073 -21.323 22.716 1.00 25.42 107 GLY B CA 1
ATOM 2215 C C . GLY B 1 107 ? 27.144 -20.354 22.241 1.00 24.55 107 GLY B C 1
ATOM 2216 O O . GLY B 1 107 ? 27.251 -20.049 21.069 1.00 22.80 107 GLY B O 1
ATOM 2217 N N . LEU B 1 108 ? 27.947 -19.833 23.168 1.00 23.11 108 LEU B N 1
ATOM 2218 C CA A LEU B 1 108 ? 29.068 -18.959 22.781 0.50 21.33 108 LEU B CA 1
ATOM 2219 C CA B LEU B 1 108 ? 29.073 -18.968 22.817 0.50 24.09 108 LEU B CA 1
ATOM 2220 C C . LEU B 1 108 ? 30.036 -19.664 21.854 1.00 24.23 108 LEU B C 1
ATOM 2221 O O . LEU B 1 108 ? 30.466 -19.075 20.852 1.00 24.19 108 LEU B O 1
ATOM 2230 N N . SER B 1 109 ? 30.392 -20.914 22.161 1.00 22.02 109 SER B N 1
ATOM 2231 C CA . SER B 1 109 ? 31.312 -21.633 21.328 1.00 24.68 109 SER B CA 1
ATOM 2232 C C . SER B 1 109 ? 30.684 -21.956 19.975 1.00 23.98 109 SER B C 1
ATOM 2233 O O . SER B 1 109 ? 31.387 -21.947 18.955 1.00 22.94 109 SER B O 1
ATOM 2236 N N . GLU B 1 110 ? 29.375 -22.237 19.961 1.00 24.66 110 GLU B N 1
ATOM 2237 C CA . GLU B 1 110 ? 28.687 -22.450 18.662 1.00 25.68 110 GLU B CA 1
ATOM 2238 C C . GLU B 1 110 ? 28.772 -21.204 17.787 1.00 23.92 110 GLU B C 1
ATOM 2239 O O . GLU B 1 110 ? 29.038 -21.290 16.592 1.00 25.65 110 GLU B O 1
ATOM 2245 N N . MET B 1 111 ? 28.502 -20.055 18.382 1.00 24.15 111 MET B N 1
ATOM 2246 C CA A MET B 1 111 ? 28.588 -18.762 17.659 0.50 23.44 111 MET B CA 1
ATOM 2247 C CA B MET B 1 111 ? 28.587 -18.807 17.606 0.50 25.12 111 MET B CA 1
ATOM 2248 C C . MET B 1 111 ? 30.006 -18.463 17.221 1.00 23.43 111 MET B C 1
ATOM 2249 O O . MET B 1 111 ? 30.229 -17.905 16.140 1.00 25.15 111 MET B O 1
ATOM 2258 N N . ALA B 1 112 ? 30.978 -18.799 18.078 1.00 24.40 112 ALA B N 1
ATOM 2259 C CA . ALA B 1 112 ? 32.396 -18.584 17.723 1.00 22.29 112 ALA B CA 1
ATOM 2260 C C . ALA B 1 112 ? 32.744 -19.461 16.506 1.00 27.62 112 ALA B C 1
ATOM 2261 O O . ALA B 1 112 ? 33.487 -19.041 15.613 1.00 23.47 112 ALA B O 1
ATOM 2263 N N . ALA B 1 113 ? 32.242 -20.703 16.498 1.00 25.92 113 ALA B N 1
ATOM 2264 C CA . ALA B 1 113 ? 32.503 -21.594 15.360 1.00 24.96 113 ALA B CA 1
ATOM 2265 C C . ALA B 1 113 ? 31.916 -21.021 14.067 1.00 23.71 113 ALA B C 1
ATOM 2266 O O . ALA B 1 113 ? 32.559 -21.089 12.992 1.00 25.25 113 ALA B O 1
ATOM 2268 N N . GLU B 1 114 ? 30.710 -20.474 14.171 1.00 24.34 114 GLU B N 1
ATOM 2269 C CA . GLU B 1 114 ? 30.082 -19.853 13.007 1.00 26.26 114 GLU B CA 1
ATOM 2270 C C . GLU B 1 114 ? 30.866 -18.639 12.553 1.00 31.21 114 GLU B C 1
ATOM 2271 O O . GLU B 1 114 ? 31.044 -18.453 11.334 1.00 26.18 114 GLU B O 1
ATOM 2277 N N . ALA B 1 115 ? 31.303 -17.792 13.516 1.00 26.90 115 ALA B N 1
ATOM 2278 C CA . ALA B 1 115 ? 32.161 -16.655 13.147 1.00 28.13 115 ALA B CA 1
ATOM 2279 C C . ALA B 1 115 ? 33.434 -17.095 12.428 1.00 28.08 115 ALA B C 1
ATOM 2280 O O . ALA B 1 115 ? 33.818 -16.473 11.410 1.00 28.56 115 ALA B O 1
ATOM 2282 N N . ALA B 1 116 ? 34.068 -18.168 12.926 1.00 25.13 116 ALA B N 1
ATOM 2283 C CA . ALA B 1 116 ? 35.322 -18.679 12.362 1.00 26.44 116 ALA B CA 1
ATOM 2284 C C . ALA B 1 116 ? 35.062 -19.158 10.931 1.00 28.32 116 ALA B C 1
ATOM 2285 O O . ALA B 1 116 ? 35.777 -18.772 10.001 1.00 30.22 116 ALA B O 1
ATOM 2287 N N . TYR B 1 117 ? 33.981 -19.924 10.752 1.00 26.83 117 TYR B N 1
ATOM 2288 C CA . TYR B 1 117 ? 33.557 -20.358 9.414 1.00 26.43 117 TYR B CA 1
ATOM 2289 C C . TYR B 1 117 ? 33.363 -19.159 8.472 1.00 31.93 117 TYR B C 1
ATOM 2290 O O . TYR B 1 117 ? 33.873 -19.154 7.326 1.00 28.25 117 TYR B O 1
ATOM 2299 N N . GLN B 1 118 ? 32.646 -18.145 8.944 1.00 28.99 118 GLN B N 1
ATOM 2300 C CA A GLN B 1 118 ? 32.260 -17.025 8.077 0.50 28.09 118 GLN B CA 1
ATOM 2301 C CA B GLN B 1 118 ? 32.253 -16.990 8.108 0.50 29.74 118 GLN B CA 1
ATOM 2302 C C . GLN B 1 118 ? 33.478 -16.210 7.660 1.00 35.87 118 GLN B C 1
ATOM 2303 O O . GLN B 1 118 ? 33.488 -15.598 6.596 1.00 35.14 118 GLN B O 1
ATOM 2314 N N . THR B 1 119 ? 34.515 -16.234 8.476 1.00 31.97 119 THR B N 1
ATOM 2315 C CA . THR B 1 119 ? 35.751 -15.520 8.161 1.00 39.19 119 THR B CA 1
ATOM 2316 C C . THR B 1 119 ? 36.758 -16.390 7.390 1.00 39.68 119 THR B C 1
ATOM 2317 O O . THR B 1 119 ? 37.854 -15.932 7.087 1.00 38.17 119 THR B O 1
ATOM 2321 N N . GLY B 1 120 ? 36.402 -17.648 7.127 1.00 33.88 120 GLY B N 1
ATOM 2322 C CA . GLY B 1 120 ? 37.279 -18.585 6.429 1.00 34.46 120 GLY B CA 1
ATOM 2323 C C . GLY B 1 120 ? 38.314 -19.291 7.284 1.00 42.27 120 GLY B C 1
ATOM 2324 O O . GLY B 1 120 ? 39.212 -19.925 6.757 1.00 35.01 120 GLY B O 1
ATOM 2325 N N . ALA B 1 121 ? 38.207 -19.182 8.610 1.00 31.98 121 ALA B N 1
ATOM 2326 C CA . ALA B 1 121 ? 39.107 -19.895 9.511 1.00 27.89 121 ALA B CA 1
ATOM 2327 C C . ALA B 1 121 ? 38.542 -21.295 9.778 1.00 35.68 121 ALA B C 1
ATOM 2328 O O . ALA B 1 121 ? 37.961 -21.558 10.846 1.00 29.41 121 ALA B O 1
ATOM 2330 N N . ASP B 1 122 ? 38.680 -22.190 8.792 1.00 34.25 122 ASP B N 1
ATOM 2331 C CA . ASP B 1 122 ? 37.994 -23.489 8.831 1.00 30.32 122 ASP B CA 1
ATOM 2332 C C . ASP B 1 122 ? 38.533 -24.426 9.882 1.00 30.81 122 ASP B C 1
ATOM 2333 O O . ASP B 1 122 ? 37.770 -25.194 10.480 1.00 32.36 122 ASP B O 1
ATOM 2338 N N . GLN B 1 123 ? 39.835 -24.361 10.151 1.00 32.75 123 GLN B N 1
ATOM 2339 C CA . GLN B 1 123 ? 40.384 -25.234 11.173 1.00 36.21 123 GLN B CA 1
ATOM 2340 C C . GLN B 1 123 ? 39.844 -24.822 12.559 1.00 31.97 123 GLN B C 1
ATOM 2341 O O . GLN B 1 123 ? 39.500 -25.676 13.367 1.00 31.76 123 GLN B O 1
ATOM 2347 N N . ALA B 1 124 ? 39.775 -23.515 12.819 1.00 29.89 124 ALA B N 1
ATOM 2348 C CA . ALA B 1 124 ? 39.227 -23.010 14.084 1.00 29.75 124 ALA B CA 1
ATOM 2349 C C . ALA B 1 124 ? 37.754 -23.436 14.220 1.00 26.64 124 ALA B C 1
ATOM 2350 O O . ALA B 1 124 ? 37.307 -23.802 15.315 1.00 28.95 124 ALA B O 1
ATOM 2352 N N . SER B 1 125 ? 37.019 -23.366 13.109 1.00 26.88 125 SER B N 1
ATOM 2353 C CA . SER B 1 125 ? 35.587 -23.711 13.107 1.00 28.40 125 SER B CA 1
ATOM 2354 C C . SER B 1 125 ? 35.447 -25.198 13.462 1.00 30.99 125 SER B C 1
ATOM 2355 O O . SER B 1 125 ? 34.677 -25.586 14.364 1.00 27.34 125 SER B O 1
ATOM 2358 N N . ILE B 1 126 ? 36.174 -26.061 12.747 1.00 27.40 126 ILE B N 1
ATOM 2359 C CA . ILE B 1 126 ? 35.991 -27.504 12.971 1.00 24.02 126 ILE B CA 1
ATOM 2360 C C . ILE B 1 126 ? 36.473 -27.923 14.344 1.00 27.61 126 ILE B C 1
ATOM 2361 O O . ILE B 1 126 ? 35.819 -28.733 15.012 1.00 28.19 126 ILE B O 1
ATOM 2366 N N . THR B 1 127 ? 37.612 -27.378 14.786 1.00 27.70 127 THR B N 1
ATOM 2367 C CA . THR B 1 127 ? 38.125 -27.707 16.102 1.00 30.24 127 THR B CA 1
ATOM 2368 C C . THR B 1 127 ? 37.129 -27.290 17.204 1.00 28.45 127 THR B C 1
ATOM 2369 O O . THR B 1 127 ? 36.907 -28.057 18.152 1.00 27.73 127 THR B O 1
ATOM 2373 N N . ALA B 1 128 ? 36.537 -26.100 17.067 1.00 25.73 128 ALA B N 1
ATOM 2374 C CA . ALA B 1 128 ? 35.527 -25.660 18.052 1.00 26.25 128 ALA B CA 1
ATOM 2375 C C . ALA B 1 128 ? 34.341 -26.640 18.057 1.00 27.07 128 ALA B C 1
ATOM 2376 O O . ALA B 1 128 ? 33.842 -27.006 19.110 1.00 26.31 128 ALA B O 1
ATOM 2378 N N . ARG B 1 129 ? 33.865 -27.034 16.876 1.00 24.94 129 ARG B N 1
ATOM 2379 C CA . ARG B 1 129 ? 32.726 -27.961 16.820 1.00 27.80 129 ARG B CA 1
ATOM 2380 C C . ARG B 1 129 ? 33.049 -29.330 17.425 1.00 25.78 129 ARG B C 1
ATOM 2381 O O . ARG B 1 129 ? 32.197 -29.899 18.095 1.00 26.13 129 ARG B O 1
ATOM 2389 N N . ASN B 1 130 ? 34.251 -29.858 17.169 1.00 25.51 130 ASN B N 1
ATOM 2390 C CA . ASN B 1 130 ? 34.706 -31.079 17.818 1.00 25.95 130 ASN B CA 1
ATOM 2391 C C . ASN B 1 130 ? 34.760 -30.958 19.351 1.00 28.42 130 ASN B C 1
ATOM 2392 O O . ASN B 1 130 ? 34.370 -31.895 20.084 1.00 25.35 130 ASN B O 1
ATOM 2397 N N . HIS B 1 131 ? 35.228 -29.796 19.825 1.00 28.30 131 HIS B N 1
ATOM 2398 C CA . HIS B 1 131 ? 35.301 -29.534 21.265 1.00 25.02 131 HIS B CA 1
ATOM 2399 C C . HIS B 1 131 ? 33.893 -29.511 21.870 1.00 23.10 131 HIS B C 1
ATOM 2400 O O . HIS B 1 131 ? 33.657 -30.127 22.922 1.00 27.45 131 HIS B O 1
ATOM 2407 N N . ILE B 1 132 ? 32.947 -28.869 21.192 1.00 22.12 132 ILE B N 1
ATOM 2408 C CA . ILE B 1 132 ? 31.565 -28.815 21.727 1.00 22.74 132 ILE B CA 1
ATOM 2409 C C . ILE B 1 132 ? 31.012 -30.247 21.796 1.00 26.79 132 ILE B C 1
ATOM 2410 O O . ILE B 1 132 ? 30.387 -30.650 22.775 1.00 24.85 132 ILE B O 1
ATOM 2415 N N . GLN B 1 133 ? 31.253 -31.032 20.740 1.00 26.32 133 GLN B N 1
ATOM 2416 C CA . GLN B 1 133 ? 30.753 -32.423 20.769 1.00 28.04 133 GLN B CA 1
ATOM 2417 C C . GLN B 1 133 ? 31.329 -33.228 21.933 1.00 28.97 133 GLN B C 1
ATOM 2418 O O . GLN B 1 133 ? 30.577 -33.935 22.652 1.00 28.76 133 GLN B O 1
ATOM 2424 N N . LEU B 1 134 ? 32.642 -33.114 22.117 1.00 28.32 134 LEU B N 1
ATOM 2425 C CA . LEU B 1 134 ? 33.353 -33.788 23.230 1.00 28.96 134 LEU B CA 1
ATOM 2426 C C . LEU B 1 134 ? 32.785 -33.402 24.598 1.00 29.61 134 LEU B C 1
ATOM 2427 O O . LEU B 1 134 ? 32.489 -34.271 25.412 1.00 28.52 134 LEU B O 1
ATOM 2432 N N . VAL B 1 135 ? 32.629 -32.105 24.858 1.00 26.11 135 VAL B N 1
ATOM 2433 C CA . VAL B 1 135 ? 32.118 -31.753 26.181 1.00 23.17 135 VAL B CA 1
ATOM 2434 C C . VAL B 1 135 ? 30.646 -32.147 26.363 1.00 23.09 135 VAL B C 1
ATOM 2435 O O . VAL B 1 135 ? 30.249 -32.516 27.458 1.00 25.12 135 VAL B O 1
ATOM 2439 N N . LYS B 1 136 ? 29.861 -32.119 25.294 1.00 24.01 136 LYS B N 1
ATOM 2440 C CA . LYS B 1 136 ? 28.507 -32.657 25.421 1.00 24.23 136 LYS B CA 1
ATOM 2441 C C . LYS B 1 136 ? 28.518 -34.161 25.786 1.00 28.21 136 LYS B C 1
ATOM 2442 O O . LYS B 1 136 ? 27.737 -34.600 26.615 1.00 27.89 136 LYS B O 1
ATOM 2448 N N . LEU B 1 137 ? 29.394 -34.928 25.162 1.00 29.20 137 LEU B N 1
ATOM 2449 C CA A LEU B 1 137 ? 29.503 -36.346 25.490 0.50 29.01 137 LEU B CA 1
ATOM 2450 C CA B LEU B 1 137 ? 29.545 -36.351 25.471 0.50 30.61 137 LEU B CA 1
ATOM 2451 C C . LEU B 1 137 ? 29.933 -36.539 26.930 1.00 33.38 137 LEU B C 1
ATOM 2452 O O . LEU B 1 137 ? 29.375 -37.382 27.615 1.00 30.02 137 LEU B O 1
ATOM 2461 N N . GLN B 1 138 ? 30.918 -35.750 27.391 1.00 29.07 138 GLN B N 1
ATOM 2462 C CA . GLN B 1 138 ? 31.409 -35.869 28.760 1.00 28.27 138 GLN B CA 1
ATOM 2463 C C . GLN B 1 138 ? 30.318 -35.534 29.776 1.00 31.41 138 GLN B C 1
ATOM 2464 O O . GLN B 1 138 ? 30.145 -36.237 30.792 1.00 30.69 138 GLN B O 1
ATOM 2470 N N . VAL B 1 139 ? 29.563 -34.476 29.498 1.00 28.23 139 VAL B N 1
ATOM 2471 C CA . VAL B 1 139 ? 28.487 -34.091 30.402 1.00 27.99 139 VAL B CA 1
ATOM 2472 C C . VAL B 1 139 ? 27.354 -35.138 30.354 1.00 30.49 139 VAL B C 1
ATOM 2473 O O . VAL B 1 139 ? 26.741 -35.487 31.371 1.00 28.89 139 VAL B O 1
ATOM 2477 N N . GLU B 1 140 ? 27.077 -35.654 29.170 1.00 30.38 140 GLU B N 1
ATOM 2478 C CA . GLU B 1 140 ? 26.106 -36.739 29.085 1.00 30.83 140 GLU B CA 1
ATOM 2479 C C . GLU B 1 140 ? 26.518 -37.998 29.893 1.00 29.82 140 GLU B C 1
ATOM 2480 O O . GLU B 1 140 ? 25.693 -38.617 30.587 1.00 31.90 140 GLU B O 1
ATOM 2486 N N . GLU B 1 141 ? 27.793 -38.372 29.817 1.00 29.80 141 GLU B N 1
ATOM 2487 C CA . GLU B 1 141 ? 28.292 -39.484 30.621 1.00 32.82 141 GLU B CA 1
ATOM 2488 C C . GLU B 1 141 ? 28.142 -39.271 32.121 1.00 33.95 141 GLU B C 1
ATOM 2489 O O . GLU B 1 141 ? 27.760 -40.207 32.830 1.00 31.33 141 GLU B O 1
ATOM 2495 N N . VAL B 1 142 ? 28.448 -38.067 32.629 1.00 29.80 142 VAL B N 1
ATOM 2496 C CA A VAL B 1 142 ? 28.336 -37.811 34.067 0.50 28.34 142 VAL B CA 1
ATOM 2497 C CA B VAL B 1 142 ? 28.322 -37.869 34.069 0.50 28.15 142 VAL B CA 1
ATOM 2498 C C . VAL B 1 142 ? 26.856 -37.793 34.483 1.00 29.81 142 VAL B C 1
ATOM 2499 O O . VAL B 1 142 ? 26.488 -38.247 35.589 1.00 27.88 142 VAL B O 1
ATOM 2506 N N . HIS B 1 143 ? 26.006 -37.271 33.595 1.00 28.39 143 HIS B N 1
ATOM 2507 C CA . HIS B 1 143 ? 24.564 -37.360 33.831 1.00 29.31 143 HIS B CA 1
ATOM 2508 C C . HIS B 1 143 ? 24.089 -38.821 33.879 1.00 29.33 143 HIS B C 1
ATOM 2509 O O . HIS B 1 143 ? 23.262 -39.160 34.732 1.00 28.76 143 HIS B O 1
ATOM 2516 N N . GLN B 1 144 ? 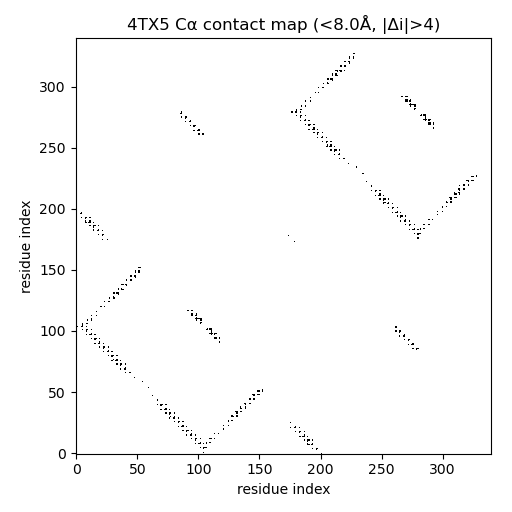24.569 -39.672 32.965 1.00 28.86 144 GLN B N 1
ATOM 2517 C CA . GLN B 1 144 ? 24.248 -41.121 33.052 1.00 32.70 144 GLN B CA 1
ATOM 2518 C C . GLN B 1 144 ? 24.642 -41.747 34.399 1.00 33.92 144 GLN B C 1
ATOM 2519 O O . GLN B 1 144 ? 23.850 -42.476 35.008 1.00 34.18 144 GLN B O 1
ATOM 2525 N N . LEU B 1 145 ? 25.855 -41.470 34.874 1.00 28.45 145 LEU B N 1
ATOM 2526 C CA . LEU B 1 145 ? 26.270 -41.875 36.234 1.00 32.04 145 LEU B CA 1
ATOM 2527 C C . LEU B 1 145 ? 25.377 -41.381 37.363 1.00 34.87 145 LEU B C 1
ATOM 2528 O O . LEU B 1 145 ? 25.101 -42.111 38.325 1.00 31.09 145 LEU B O 1
ATOM 2533 N N . SER B 1 146 ? 24.939 -40.128 37.252 1.00 31.22 146 SER B N 1
ATOM 2534 C CA A SER B 1 146 ? 24.027 -39.558 38.215 0.50 28.28 146 SER B CA 1
ATOM 2535 C CA B SER B 1 146 ? 24.035 -39.564 38.236 0.50 27.78 146 SER B CA 1
ATOM 2536 C C . SER B 1 146 ? 22.682 -40.264 38.192 1.00 30.48 146 SER B C 1
ATOM 2537 O O . SER B 1 146 ? 22.065 -40.469 39.237 1.00 29.80 146 SER B O 1
ATOM 2542 N N . ARG B 1 147 ? 22.206 -40.627 36.992 1.00 31.27 147 ARG B N 1
ATOM 2543 C CA . ARG B 1 147 ? 20.904 -41.282 36.895 1.00 29.21 147 ARG B CA 1
ATOM 2544 C C . ARG B 1 147 ? 20.950 -42.699 37.486 1.00 30.42 147 ARG B C 1
ATOM 2545 O O . ARG B 1 147 ? 19.983 -43.160 38.086 1.00 29.57 147 ARG B O 1
ATOM 2553 N N . LYS B 1 148 ? 22.073 -43.366 37.312 1.00 32.47 148 LYS B N 1
ATOM 2554 C CA . LYS B 1 148 ? 22.293 -44.657 37.978 1.00 38.06 148 LYS B CA 1
ATOM 2555 C C . LYS B 1 148 ? 22.111 -44.540 39.496 1.00 38.99 148 LYS B C 1
ATOM 2556 O O . LYS B 1 148 ? 21.376 -45.333 40.115 1.00 31.19 148 LYS B O 1
ATOM 2562 N N . ALA B 1 149 ? 22.759 -43.541 40.093 1.00 29.34 149 ALA B N 1
ATOM 2563 C CA . ALA B 1 149 ? 22.580 -43.248 41.521 1.00 29.58 149 ALA B CA 1
ATOM 2564 C C . ALA B 1 149 ? 21.119 -42.931 41.884 1.00 30.73 149 ALA B C 1
ATOM 2565 O O . ALA B 1 149 ? 20.606 -43.412 42.915 1.00 28.07 149 ALA B O 1
ATOM 2567 N N . GLU B 1 150 ? 20.454 -42.082 41.083 1.00 27.59 150 GLU B N 1
ATOM 2568 C CA . GLU B 1 150 ? 19.079 -41.715 41.365 1.00 27.91 150 GLU B CA 1
ATOM 2569 C C . GLU B 1 150 ? 18.141 -42.935 41.313 1.00 25.45 150 GLU B C 1
ATOM 2570 O O . GLU B 1 150 ? 17.184 -43.029 42.086 1.00 26.41 150 GLU B O 1
ATOM 2576 N N . THR B 1 151 ? 18.436 -43.858 40.410 1.00 29.96 151 THR B N 1
ATOM 2577 C CA . THR B 1 151 ? 17.669 -45.129 40.327 1.00 31.04 151 THR B CA 1
ATOM 2578 C C . THR B 1 151 ? 17.828 -45.941 41.600 1.00 28.75 151 THR B C 1
ATOM 2579 O O . THR B 1 151 ? 16.831 -46.419 42.167 1.00 28.95 151 THR B O 1
ATOM 2583 N N . LYS B 1 152 ? 19.063 -46.041 42.080 1.00 25.55 152 LYS B N 1
ATOM 2584 C CA . LYS B 1 152 ? 19.291 -46.753 43.354 1.00 30.56 152 LYS B CA 1
ATOM 2585 C C . LYS B 1 152 ? 18.576 -46.085 44.542 1.00 30.08 152 LYS B C 1
ATOM 2586 O O . LYS B 1 152 ? 18.006 -46.768 45.390 1.00 28.24 152 LYS B O 1
ATOM 2592 N N . LEU B 1 153 ? 18.592 -44.753 44.591 1.00 29.25 153 LEU B N 1
ATOM 2593 C CA . LEU B 1 153 ? 17.841 -44.017 45.600 1.00 25.52 153 LEU B CA 1
ATOM 2594 C C . LEU B 1 153 ? 16.358 -44.315 45.527 1.00 29.27 153 LEU B C 1
ATOM 2595 O O . LEU B 1 153 ? 15.709 -44.570 46.555 1.00 27.08 153 LEU B O 1
ATOM 2600 N N . ALA B 1 154 ? 15.795 -44.231 44.319 1.00 26.39 154 ALA B N 1
ATOM 2601 C CA . ALA B 1 154 ? 14.364 -44.523 44.170 1.00 29.67 154 ALA B CA 1
ATOM 2602 C C . ALA B 1 154 ? 14.047 -45.935 44.687 1.00 25.68 154 ALA B C 1
ATOM 2603 O O . ALA B 1 154 ? 13.068 -46.155 45.393 1.00 27.30 154 ALA B O 1
ATOM 2605 N N . GLU B 1 155 ? 14.871 -46.899 44.284 1.00 29.95 155 GLU B N 1
ATOM 2606 C CA . GLU B 1 155 ? 14.675 -48.296 44.732 1.00 31.86 155 GLU B CA 1
ATOM 2607 C C . GLU B 1 155 ? 14.720 -48.416 46.256 1.00 30.29 155 GLU B C 1
ATOM 2608 O O . GLU B 1 155 ? 13.891 -49.128 46.848 1.00 31.91 155 GLU B O 1
ATOM 2614 N N . ALA B 1 156 ? 15.681 -47.735 46.882 1.00 29.26 156 ALA B N 1
ATOM 2615 C CA . ALA B 1 156 ? 15.835 -47.756 48.339 1.00 29.40 156 ALA B CA 1
ATOM 2616 C C . ALA B 1 156 ? 14.637 -47.133 49.032 1.00 31.28 156 ALA B C 1
ATOM 2617 O O . ALA B 1 156 ? 14.147 -47.647 50.039 1.00 29.30 156 ALA B O 1
ATOM 2619 N N . GLN B 1 157 ? 14.128 -46.039 48.475 1.00 27.53 157 GLN B N 1
ATOM 2620 C CA A GLN B 1 157 ? 13.003 -45.315 49.070 0.50 30.70 157 GLN B CA 1
ATOM 2621 C CA B GLN B 1 157 ? 13.025 -45.345 49.103 0.50 30.81 157 GLN B CA 1
ATOM 2622 C C . GLN B 1 157 ? 11.722 -46.136 48.938 1.00 28.53 157 GLN B C 1
ATOM 2623 O O . GLN B 1 157 ? 10.876 -46.185 49.863 1.00 30.19 157 GLN B O 1
ATOM 2634 N N . ILE B 1 158 ? 11.559 -46.776 47.787 1.00 31.63 158 ILE B N 1
ATOM 2635 C CA . ILE B 1 158 ? 10.390 -47.642 47.571 1.00 30.14 158 ILE B CA 1
ATOM 2636 C C . ILE B 1 158 ? 10.433 -48.848 48.535 1.00 31.70 158 ILE B C 1
ATOM 2637 O O . ILE B 1 158 ? 9.404 -49.201 49.126 1.00 30.25 158 ILE B O 1
ATOM 2642 N N . GLU B 1 159 ? 11.613 -49.471 48.689 1.00 28.71 159 GLU B N 1
ATOM 2643 C CA A GLU B 1 159 ? 11.709 -50.592 49.620 0.50 31.26 159 GLU B CA 1
ATOM 2644 C CA B GLU B 1 159 ? 11.809 -50.573 49.648 0.50 31.22 159 GLU B CA 1
ATOM 2645 C C . GLU B 1 159 ? 11.437 -50.128 51.062 1.00 31.10 159 GLU B C 1
ATOM 2646 O O . GLU B 1 159 ? 10.742 -50.831 51.802 1.00 34.54 159 GLU B O 1
ATOM 2657 N N . GLU B 1 160 ? 11.931 -48.952 51.457 1.00 32.87 160 GLU B N 1
ATOM 2658 C CA . GLU B 1 160 ? 11.674 -48.455 52.804 1.00 34.13 160 GLU B CA 1
ATOM 2659 C C . GLU B 1 160 ? 10.156 -48.285 53.009 1.00 38.05 160 GLU B C 1
ATOM 2660 O O . GLU B 1 160 ? 9.617 -48.619 54.058 1.00 36.19 160 GLU B O 1
ATOM 2666 N N . LEU B 1 161 ? 9.475 -47.751 52.005 1.00 33.06 161 LEU B N 1
ATOM 2667 C CA . LEU B 1 161 ? 8.058 -47.436 52.165 1.00 32.76 161 LEU B CA 1
ATOM 2668 C C . LEU B 1 161 ? 7.274 -48.746 52.232 1.00 28.64 161 LEU B C 1
ATOM 2669 O O . LEU B 1 161 ? 6.303 -48.876 53.016 1.00 32.17 161 LEU B O 1
ATOM 2674 N N . ARG B 1 162 ? 7.694 -49.715 51.413 1.00 32.33 162 ARG B N 1
ATOM 2675 C CA . ARG B 1 162 ? 7.050 -51.026 51.352 1.00 37.63 162 ARG B CA 1
ATOM 2676 C C . ARG B 1 162 ? 7.192 -51.733 52.678 1.00 43.21 162 ARG B C 1
ATOM 2677 O O . ARG B 1 162 ? 6.230 -52.274 53.212 1.00 36.04 162 ARG B O 1
ATOM 2685 N N . GLN B 1 163 ? 8.409 -51.716 53.213 1.00 39.14 163 GLN B N 1
ATOM 2686 C CA . GLN B 1 163 ? 8.652 -52.253 54.568 1.00 38.43 163 GLN B CA 1
ATOM 2687 C C . GLN B 1 163 ? 7.960 -51.507 55.714 1.00 32.24 163 GLN B C 1
ATOM 2688 O O . GLN B 1 163 ? 7.427 -52.149 56.630 1.00 42.60 163 GLN B O 1
ATOM 2694 N N . LYS B 1 164 ? 7.974 -50.175 55.692 1.00 33.46 164 LYS B N 1
ATOM 2695 C CA . LYS B 1 164 ? 7.310 -49.379 56.708 1.00 33.07 164 LYS B CA 1
ATOM 2696 C C . LYS B 1 164 ? 5.794 -49.646 56.692 1.00 44.06 164 LYS B C 1
ATOM 2697 O O . LYS B 1 164 ? 5.143 -49.718 57.750 1.00 43.84 164 LYS B O 1
ATOM 2703 N N . THR B 1 165 ? 5.238 -49.780 55.487 1.00 41.29 165 THR B N 1
ATOM 2704 C CA . THR B 1 165 ? 3.821 -50.089 55.342 1.00 40.33 165 THR B CA 1
ATOM 2705 C C . THR B 1 165 ? 3.506 -51.435 55.986 1.00 45.95 165 THR B C 1
ATOM 2706 O O . THR B 1 165 ? 2.523 -51.562 56.726 1.00 39.87 165 THR B O 1
ATOM 2710 N N . GLN B 1 166 ? 4.337 -52.430 55.700 1.00 42.63 166 GLN B N 1
ATOM 2711 C CA . GLN B 1 166 ? 4.186 -53.759 56.288 1.00 45.43 166 GLN B CA 1
ATOM 2712 C C . GLN B 1 166 ? 4.322 -53.684 57.800 1.00 44.93 166 GLN B C 1
ATOM 2713 O O . GLN B 1 166 ? 3.529 -54.276 58.529 1.00 42.56 166 GLN B O 1
ATOM 2719 N N . GLU B 1 167 ? 5.327 -52.945 58.276 1.00 42.32 167 GLU B N 1
ATOM 2720 C CA . GLU B 1 167 ? 5.509 -52.744 59.709 1.00 41.53 167 GLU B CA 1
ATOM 2721 C C . GLU B 1 167 ? 4.273 -52.126 60.374 1.00 51.70 167 GLU B C 1
ATOM 2722 O O . GLU B 1 167 ? 3.817 -52.617 61.409 1.00 41.48 167 GLU B O 1
ATOM 2728 N N . GLU B 1 168 ? 3.751 -51.031 59.811 1.00 44.08 168 GLU B N 1
ATOM 2729 C CA . GLU B 1 168 ? 2.602 -50.364 60.430 1.00 49.27 168 GLU B CA 1
ATOM 2730 C C . GLU B 1 168 ? 1.373 -51.285 60.407 1.00 36.35 168 GLU B C 1
ATOM 2731 O O . GLU B 1 168 ? 0.557 -51.272 61.350 1.00 47.53 168 GLU B O 1
ATOM 2737 N N . GLY B 1 169 ? 1.251 -52.099 59.362 1.00 37.65 169 GLY B N 1
ATOM 2738 C CA . GLY B 1 169 ? 0.143 -53.064 59.251 1.00 39.67 169 GLY B CA 1
ATOM 2739 C C . GLY B 1 169 ? 0.284 -54.156 60.307 1.00 55.16 169 GLY B C 1
ATOM 2740 O O . GLY B 1 169 ? -0.698 -54.586 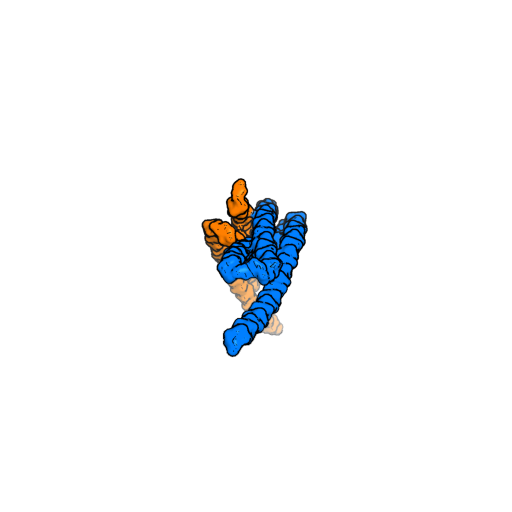60.938 1.00 45.45 169 GLY B O 1
ATOM 2741 N N . GLU B 1 170 ? 1.522 -54.599 60.522 1.00 49.32 170 GLU B N 1
ATOM 2742 C CA . GLU B 1 170 ? 1.809 -55.607 61.554 1.00 47.61 170 GLU B CA 1
ATOM 2743 C C . GLU B 1 170 ? 1.484 -55.067 62.949 1.00 44.01 170 GLU B C 1
ATOM 2744 O O . GLU B 1 170 ? 0.853 -55.763 63.748 1.00 49.25 170 GLU B O 1
ATOM 2750 N N . GLU B 1 171 ? 1.930 -53.839 63.237 1.00 36.98 171 GLU B N 1
ATOM 2751 C CA . GLU B 1 171 ? 1.723 -53.194 64.532 1.00 39.13 171 GLU B CA 1
ATOM 2752 C C . GLU B 1 171 ? 0.243 -52.932 64.842 1.00 51.72 171 GLU B C 1
ATOM 2753 O O . GLU B 1 171 ? -0.199 -53.129 65.989 1.00 47.34 171 GLU B O 1
ATOM 2759 N N . ARG B 1 172 ? -0.518 -52.509 63.826 1.00 48.13 172 ARG B N 1
ATOM 2760 C CA . ARG B 1 172 ? -1.995 -52.482 63.909 1.00 56.15 172 ARG B CA 1
ATOM 2761 C C . ARG B 1 172 ? -2.573 -53.853 64.309 1.00 42.64 172 ARG B C 1
ATOM 2762 O O . ARG B 1 172 ? -3.309 -53.968 65.295 1.00 50.82 172 ARG B O 1
ATOM 2770 N N . ALA B 1 173 ? -2.235 -54.879 63.537 1.00 41.48 173 ALA B N 1
ATOM 2771 C CA . ALA B 1 173 ? -2.735 -56.231 63.759 1.00 53.50 173 ALA B CA 1
ATOM 2772 C C . ALA B 1 173 ? -2.386 -56.758 65.150 1.00 57.75 173 ALA B C 1
ATOM 2773 O O . ALA B 1 173 ? -3.207 -57.427 65.780 1.00 56.12 173 ALA B O 1
ATOM 2775 N N . GLU B 1 174 ? -1.167 -56.458 65.612 1.00 49.23 174 GLU B N 1
ATOM 2776 C CA . GLU B 1 174 ? -0.711 -56.779 66.979 1.00 51.38 174 GLU B CA 1
ATOM 2777 C C . GLU B 1 174 ? -1.550 -56.082 68.046 1.00 55.17 174 GLU B C 1
ATOM 2778 O O . GLU B 1 174 ? -2.057 -56.726 68.971 1.00 61.05 174 GLU B O 1
ATOM 2784 N N . SER B 1 175 ? -1.684 -54.764 67.905 1.00 51.22 175 SER B N 1
ATOM 2785 C CA . SER B 1 175 ? -2.472 -53.916 68.792 1.00 58.42 175 SER B CA 1
ATOM 2786 C C . SER B 1 175 ? -3.908 -54.383 68.940 1.00 64.34 175 SER B C 1
ATOM 2787 O O . SER B 1 175 ? -4.440 -54.390 70.048 1.00 72.91 175 SER B O 1
ATOM 2790 N N . GLU B 1 176 ? -4.527 -54.757 67.822 1.00 58.89 176 GLU B N 1
ATOM 2791 C CA . GLU B 1 176 ? -5.888 -55.305 67.808 1.00 76.54 176 GLU B CA 1
ATOM 2792 C C . GLU B 1 176 ? -5.978 -56.614 68.594 1.00 77.29 176 GLU B C 1
ATOM 2793 O O . GLU B 1 176 ? -6.840 -56.763 69.468 1.00 76.73 176 GLU B O 1
ATOM 2799 N N . GLN B 1 177 ? -5.093 -57.559 68.280 1.00 62.14 177 GLN B N 1
ATOM 2800 C CA . GLN B 1 177 ? -5.156 -58.883 68.895 1.00 71.96 177 GLN B CA 1
ATOM 2801 C C . GLN B 1 177 ? -4.793 -58.847 70.385 1.00 75.67 177 GLN B C 1
ATOM 2802 O O . GLN B 1 177 ? -5.506 -59.424 71.209 1.00 74.48 177 GLN B O 1
ATOM 2808 N N . GLU B 1 178 ? -3.715 -58.141 70.725 1.00 72.53 178 GLU B N 1
ATOM 2809 C CA . GLU B 1 178 ? -3.433 -57.746 72.110 1.00 82.83 178 GLU B CA 1
ATOM 2810 C C . GLU B 1 178 ? -4.672 -57.229 72.857 1.00 88.93 178 GLU B C 1
ATOM 2811 O O . GLU B 1 178 ? -5.054 -57.790 73.889 1.00 83.22 178 GLU B O 1
ATOM 2817 N N . ALA B 1 179 ? -5.301 -56.181 72.326 1.00 85.01 179 ALA B N 1
ATOM 2818 C CA . ALA B 1 179 ? -6.611 -55.732 72.809 1.00 90.56 179 ALA B CA 1
ATOM 2819 C C . ALA B 1 179 ? -7.674 -56.815 72.642 1.00 91.93 179 ALA B C 1
ATOM 2820 O O . ALA B 1 179 ? -8.018 -57.510 73.598 1.00 95.31 179 ALA B O 1
#

InterPro domains:
  IPR009062 Smac/DIABLO-like superfamily [SSF46984] (67-239)
  IPR015142 Smac/DIABLO protein [PF09057] (10-239)
  IPR015142 Smac/DIABLO protein [PTHR32247] (1-239)

Radius of gyration: 37.19 Å; Cα contacts (8 Å, |Δi|>4): 358; chains: 2; bounding box: 55×76×130 Å

Secondary structure (DSSP, 8-state):
-HHHHHHHHHHHHHHHHHHHHHHHHHHHHHHHHHHHHHHHHHHHHHHHHHHTTS--HHHHHHHHHHHHHHHHHHHHHHHHHHHHHHHHHHHHHHHHHHHHHHHHTT-HHHHHHHHHHHHHHHHHHHHHHHHHHHHHHHHHHHHHHHHHHHHHHHHHHHHHHHHHHHHHHHH--/--HHHHHHHHHHHHHHHHHHHHHHHHHHHHHHHHHHHHHHHHHHHHHHHHHHTTTSS-HHHHHHHHHHHHHHHHHHHHHHHHHHHHHHHHHHHHHHHHHHHHHHHHTT-HHHHHHHHHHHHHHHHHHHHHHHHHHHHHHHHHHHHHHHHHHHHHHHHHHHHHHHHH-

Organism: Homo sapiens (NCBI:txid9606)

Foldseek 3Di:
DLVVLLVVLLVLLVVLLVQLVVLLVVLLVLLVQLLVLLLVLLVLLLVLLVCQVPDDPVVNVVSVVVSVVSVVSSVVSVVVSVVSVVSNVVSLVSLQVSLVSCVVSVVPVSNVVSVVSSVVSVVVSVVSVVSSVVSNVSSVVSNVSSVVSVVVSVVVVVVVVVVVVVVVVVVVD/DDPLVVLLVVLLVLLVVLLVVLVVLLVVLLVLLVQLLVLLLVLLVLLLVLLVCPVPDDPVVNVVSVVVSVVSVVSSVVSVVVSVVSVVVSVVSLVSLQVSLVSCVVSPVNVSNVVSVVSSVVSVVVSVVSVVSSVVSVVSSVVSNVSSVVSVVVSVVVVVVVVVVVD

B-factor: mean 41.1, std 17.61, range [16.95, 150.46]

Sequence (340 aa):
SEALMRRAVSLVTDSSTSSTFLSQTTTYALIEAITEEYTKAVYTLTSSLYRRQYTSLLGKMNSEEEDEVWQVIIGARAEMTSKHQEYLKLETTWMMTAVGLSSEMMAAEAAYQTGADQASITARNHIQLVKLQVEEVHQLSSRKAETKLAEEAQIEELRQKTQEEGEERAESEQEAYLREDLEHLSSEALMRRAVSLVTDDSTSSTFLSQTTTYALIEAITEYTKAVYTLTSSLYRQYTSLLGKMNSEEEDDEVWQVIIGARAEMTSKHHQEYLKLETTTWMTAVGLLSEMMAAEAAYQQTGADQASITARNHIQLVKLLQVEEVVHQLSSRKAETKLAEAQQIEEELRQKTQEEGEERAESEQEA

CATH classification: 1.20.58.70